Protein AF-A0AA96G4L8-F1 (afdb_monomer_lite)

Foldseek 3Di:
DLVVLVVQCVCCQVVVDDVVSNQVSLLVNQLCPFLNQQQCQLVVLLVVQPDVVLSVVSVVLNVLSNVLSVQSVVQSVPPRFDFDDDDPDTDTDGPHDPVVVSVVSSLCSRLVSLCSSPDPVSNVVSVVVNVVVVVVVVVVVVVVVVVVVVVVVVVVVVVVVVVPDDPPPDDDDDDYDDYYYDDDDYYDDDDDDDDDD

pLDDT: mean 70.57, std 10.6, range [40.19, 91.38]

Sequence (197 aa):
MHQLIEAAVWFGADGDLPAPAAGWARTAWAVIALPLLPVLVPAGVWCAVREPARRRRLLPFVLLGLLVAAPLAVAVATHPVGAAEHGHTLTYAVGLPHPGLLLTGYLLATVGSLLLSGDRRLRHLGLLTGVGAAVCALLWRLAFVSTWCALAALASVLLLRWTATPPDDRPRDDHPSGSRRSHHDPADQGTPSGGTP

Secondary structure (DSSP, 8-state):
-HHHHHHHHHHHHHT-S-HHHHHHHHHHHHHIIIIIHHHHHHHHHHHH---HHHHHHHHHHHHHHHHHHHHHHHHHHHS--EEEE-SSSEEEE---SSHHHHHHHHHHHHHHHHHHS--HHHHHHHHHHHHHHHHHHHHHHHHHHHHHHHHHHHHHHHHHHHHT---------------------------------

Structure (mmCIF, N/CA/C/O backbone):
data_AF-A0AA96G4L8-F1
#
_entry.id   AF-A0AA96G4L8-F1
#
loop_
_atom_site.group_PDB
_atom_site.id
_atom_site.type_symbol
_atom_site.label_atom_id
_atom_site.label_alt_id
_atom_site.label_comp_id
_atom_site.label_asym_id
_atom_site.label_entity_id
_atom_site.label_seq_id
_atom_site.pdbx_PDB_ins_code
_atom_site.Cartn_x
_atom_site.Cartn_y
_atom_site.Cartn_z
_atom_site.occupancy
_atom_site.B_iso_or_equiv
_atom_site.auth_seq_id
_atom_site.auth_comp_id
_atom_site.auth_asym_id
_atom_site.auth_atom_id
_atom_site.pdbx_PDB_model_num
ATOM 1 N N . MET A 1 1 ? -0.936 16.354 -6.083 1.00 60.47 1 MET A N 1
ATOM 2 C CA . MET A 1 1 ? 0.305 15.612 -5.760 1.00 60.47 1 MET A CA 1
ATOM 3 C C . MET A 1 1 ? 0.265 14.199 -6.323 1.00 60.47 1 MET A C 1
ATOM 5 O O . MET A 1 1 ? 0.613 14.096 -7.483 1.00 60.47 1 MET A O 1
ATOM 9 N N . HIS A 1 2 ? -0.195 13.154 -5.618 1.00 67.06 2 HIS A N 1
ATOM 10 C CA . HIS A 1 2 ? -0.042 11.752 -6.075 1.00 67.06 2 HIS A CA 1
ATOM 11 C C . HIS A 1 2 ? -0.524 11.488 -7.520 1.00 67.06 2 HIS A C 1
ATOM 13 O O . HIS A 1 2 ? 0.265 11.039 -8.337 1.00 67.06 2 HIS A O 1
ATOM 19 N N . GLN A 1 3 ? -1.741 11.912 -7.881 1.00 75.00 3 GLN A N 1
ATOM 20 C CA . GLN A 1 3 ? -2.284 11.810 -9.253 1.00 75.00 3 GLN A CA 1
ATOM 21 C C . GLN A 1 3 ? -1.478 12.580 -10.321 1.00 75.00 3 GLN A C 1
ATOM 23 O O . GLN A 1 3 ? -1.478 12.222 -11.490 1.00 75.00 3 GLN A O 1
ATOM 28 N N . LEU A 1 4 ? -0.770 13.641 -9.925 1.00 69.69 4 LEU A N 1
ATOM 29 C CA . LEU A 1 4 ? 0.071 14.448 -10.818 1.00 69.69 4 LEU A CA 1
ATOM 30 C C . LEU A 1 4 ? 1.455 13.800 -11.013 1.00 69.69 4 LEU A C 1
ATOM 32 O O . LEU A 1 4 ? 2.075 13.967 -12.055 1.00 69.69 4 LEU A O 1
ATOM 36 N N . ILE A 1 5 ? 1.904 13.006 -10.033 1.00 65.88 5 ILE A N 1
ATOM 37 C CA . ILE A 1 5 ? 3.066 12.116 -10.162 1.00 65.88 5 ILE A CA 1
ATOM 38 C C . ILE A 1 5 ? 2.695 10.909 -11.033 1.00 65.88 5 ILE A C 1
ATOM 40 O O . ILE A 1 5 ? 3.478 10.519 -11.883 1.00 65.88 5 ILE A O 1
ATOM 44 N N . GLU A 1 6 ? 1.491 10.357 -10.879 1.00 65.06 6 GLU A N 1
ATOM 45 C CA . GLU A 1 6 ? 0.974 9.257 -11.705 1.00 65.06 6 GLU A CA 1
ATOM 46 C C . GLU A 1 6 ? 0.853 9.643 -13.188 1.00 65.06 6 GLU A C 1
ATOM 48 O O . GLU A 1 6 ? 1.326 8.900 -14.044 1.00 65.06 6 GLU A O 1
ATOM 53 N N . ALA A 1 7 ? 0.356 10.847 -13.498 1.00 67.50 7 ALA A N 1
ATOM 54 C CA . ALA A 1 7 ? 0.415 11.400 -14.855 1.00 67.50 7 ALA A CA 1
ATOM 55 C C . ALA A 1 7 ? 1.862 11.504 -15.386 1.00 67.50 7 ALA A C 1
ATOM 57 O O . ALA A 1 7 ? 2.124 11.173 -16.538 1.00 67.50 7 ALA A O 1
ATOM 58 N N . ALA A 1 8 ? 2.826 11.889 -14.541 1.00 62.91 8 ALA A N 1
ATOM 59 C CA . ALA A 1 8 ? 4.246 11.904 -14.905 1.00 62.91 8 ALA A CA 1
ATOM 60 C C . ALA A 1 8 ? 4.881 10.499 -15.023 1.00 62.91 8 ALA A C 1
ATOM 62 O O . ALA A 1 8 ? 5.940 10.370 -15.634 1.00 62.91 8 ALA A O 1
ATOM 63 N N . VAL A 1 9 ? 4.263 9.439 -14.483 1.00 62.34 9 VAL A N 1
ATOM 64 C CA . VAL A 1 9 ? 4.672 8.057 -14.789 1.00 62.34 9 VAL A CA 1
ATOM 65 C C . VAL A 1 9 ? 4.155 7.637 -16.166 1.00 62.34 9 VAL A C 1
ATOM 67 O O . VAL A 1 9 ? 4.926 7.024 -16.899 1.00 62.34 9 VAL A O 1
ATOM 70 N N . TRP A 1 10 ? 2.922 8.011 -16.532 1.00 67.94 10 TRP A N 1
ATOM 71 C CA . TRP A 1 10 ? 2.355 7.774 -17.870 1.00 67.94 10 TRP A CA 1
ATOM 72 C C . TRP A 1 10 ? 3.181 8.445 -18.974 1.00 67.94 10 TRP A C 1
ATOM 74 O O . TRP A 1 10 ? 3.772 7.731 -19.774 1.00 67.94 10 TRP A O 1
ATOM 84 N N . PHE A 1 11 ? 3.412 9.765 -18.917 1.00 66.56 11 PHE A N 1
ATOM 85 C CA . PHE A 1 11 ? 4.319 10.444 -19.867 1.00 66.56 11 PHE A CA 1
ATOM 86 C C . PHE A 1 11 ? 5.744 9.846 -19.885 1.00 66.56 11 PHE A C 1
ATOM 88 O O . PHE A 1 11 ? 6.465 9.929 -20.876 1.00 66.56 11 PHE A O 1
ATOM 95 N N . GLY A 1 12 ? 6.178 9.233 -18.780 1.00 63.00 12 GLY A N 1
ATOM 96 C CA . GLY A 1 12 ? 7.453 8.520 -18.683 1.00 63.00 12 GLY A CA 1
ATOM 97 C C . GLY A 1 12 ? 7.456 7.093 -19.241 1.00 63.00 12 GLY A C 1
ATOM 98 O O . GLY A 1 12 ? 8.523 6.471 -19.271 1.00 63.00 12 GLY A O 1
ATOM 99 N N . ALA A 1 13 ? 6.297 6.566 -19.628 1.00 62.09 13 ALA A N 1
ATOM 100 C CA . ALA A 1 13 ? 6.088 5.267 -20.260 1.00 62.09 13 ALA A CA 1
ATOM 101 C C . ALA A 1 13 ? 5.738 5.427 -21.753 1.00 62.09 13 ALA A C 1
ATOM 103 O O . ALA A 1 13 ? 6.391 4.783 -22.571 1.00 62.09 13 ALA A O 1
ATOM 104 N N . ASP A 1 14 ? 4.874 6.394 -22.099 1.00 71.00 14 ASP A N 1
ATOM 105 C CA . ASP A 1 14 ? 4.609 6.845 -23.480 1.00 71.00 14 ASP A CA 1
ATOM 106 C C . ASP A 1 14 ? 5.888 7.329 -24.207 1.00 71.00 14 ASP A C 1
ATOM 108 O O . ASP A 1 14 ? 5.992 7.258 -25.431 1.00 71.00 14 ASP A O 1
ATOM 112 N N . GLY A 1 15 ? 6.888 7.801 -23.449 1.00 71.19 15 GLY A N 1
ATOM 113 C CA . GLY A 1 15 ? 8.208 8.218 -23.947 1.00 71.19 15 GLY A CA 1
ATOM 114 C C . GLY A 1 15 ? 8.445 9.733 -23.971 1.00 71.19 15 GLY A C 1
ATOM 115 O O . GLY A 1 15 ? 9.571 10.164 -24.221 1.00 71.19 15 GLY A O 1
ATOM 116 N N . ASP A 1 16 ? 7.428 10.533 -23.644 1.00 76.56 16 ASP A N 1
ATOM 117 C CA . ASP A 1 16 ? 7.464 12.004 -23.622 1.00 76.56 16 ASP A CA 1
ATOM 118 C C . ASP A 1 16 ? 8.390 12.608 -22.545 1.00 76.56 16 ASP A C 1
ATOM 120 O O . ASP A 1 16 ? 8.734 13.792 -22.607 1.00 76.56 16 ASP A O 1
ATOM 124 N N . LEU A 1 17 ? 8.820 11.824 -21.546 1.00 73.94 17 LEU A N 1
ATOM 125 C CA . LEU A 1 17 ? 9.788 12.256 -20.531 1.00 73.94 17 LEU A CA 1
ATOM 126 C C . LEU A 1 17 ? 11.148 11.555 -20.664 1.00 73.94 17 LEU A C 1
ATOM 128 O O . LEU A 1 17 ? 11.203 10.332 -20.807 1.00 73.94 17 LEU A O 1
ATOM 132 N N . PRO A 1 18 ? 12.271 12.283 -20.470 1.00 77.50 18 PRO A N 1
ATOM 133 C CA . PRO A 1 18 ? 13.594 11.677 -20.380 1.00 77.50 18 PRO A CA 1
ATOM 134 C C . PRO A 1 18 ? 13.641 10.552 -19.339 1.00 77.50 18 PRO A C 1
ATOM 136 O O . PRO A 1 18 ? 13.199 10.731 -18.201 1.00 77.50 18 PRO A O 1
ATOM 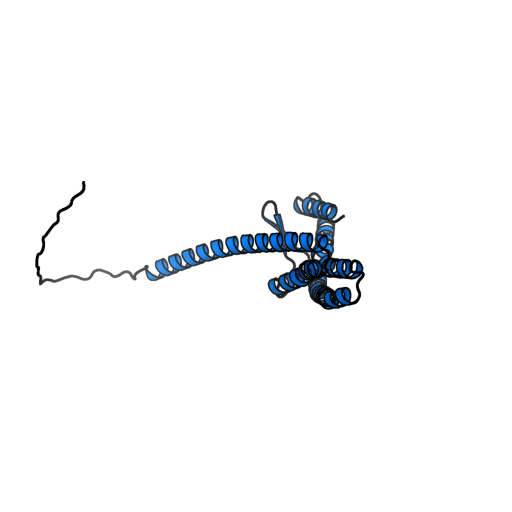139 N N . ALA A 1 19 ? 14.267 9.427 -19.698 1.00 72.44 19 ALA A N 1
ATOM 140 C CA . ALA A 1 19 ? 14.426 8.240 -18.853 1.00 72.44 19 ALA A CA 1
ATOM 141 C C . ALA A 1 19 ? 14.721 8.505 -17.352 1.00 72.44 19 ALA A C 1
ATOM 143 O O . ALA A 1 19 ? 14.044 7.897 -16.517 1.00 72.44 19 ALA A O 1
ATOM 144 N N . PRO A 1 20 ? 15.649 9.409 -16.949 1.00 74.56 20 PRO A N 1
ATOM 145 C CA . PRO A 1 20 ? 15.853 9.710 -15.530 1.00 74.56 20 PRO A CA 1
ATOM 146 C C . PRO A 1 20 ? 14.630 10.359 -14.863 1.00 74.56 20 PRO A C 1
ATOM 148 O O . PRO A 1 20 ? 14.292 9.982 -13.744 1.00 74.56 20 PRO A O 1
ATOM 151 N N . ALA A 1 21 ? 13.934 11.288 -15.526 1.00 71.75 21 ALA A N 1
ATOM 152 C CA . ALA A 1 21 ? 12.738 11.942 -14.984 1.00 71.75 21 ALA A CA 1
ATOM 153 C C . ALA A 1 21 ? 11.584 10.941 -14.798 1.00 71.75 21 ALA A C 1
ATOM 155 O O . ALA A 1 21 ? 10.947 10.918 -13.743 1.00 71.75 21 ALA A O 1
ATOM 156 N N . ALA A 1 22 ? 11.390 10.049 -15.773 1.00 69.62 22 ALA A N 1
ATOM 157 C CA . ALA A 1 22 ? 10.449 8.937 -15.674 1.00 69.62 22 ALA A CA 1
ATOM 158 C C . ALA A 1 22 ? 10.803 7.972 -14.520 1.00 69.62 22 ALA A C 1
ATOM 160 O O . ALA A 1 22 ? 9.922 7.483 -13.811 1.00 69.62 22 ALA A O 1
ATOM 161 N N . GLY A 1 23 ? 12.098 7.725 -14.280 1.00 69.31 23 GLY A N 1
ATOM 162 C CA . GLY A 1 23 ? 12.587 6.985 -13.112 1.00 69.31 23 GLY A CA 1
ATOM 163 C C . GLY A 1 23 ? 12.238 7.665 -11.782 1.00 69.31 23 GLY A C 1
ATOM 164 O O . GLY A 1 23 ? 11.663 7.028 -10.899 1.00 69.31 23 GLY A O 1
ATOM 165 N N . TRP A 1 24 ? 12.509 8.968 -11.651 1.00 73.75 24 TRP A N 1
ATOM 166 C CA . TRP A 1 24 ? 12.156 9.741 -10.452 1.00 73.75 24 TRP A CA 1
ATOM 167 C C . TRP A 1 24 ? 10.645 9.752 -10.179 1.00 73.75 24 TRP A C 1
ATOM 169 O O . TRP A 1 24 ? 10.247 9.598 -9.023 1.00 73.75 24 TRP A O 1
ATOM 179 N N . ALA A 1 25 ? 9.802 9.866 -11.213 1.00 71.25 25 ALA A N 1
ATOM 180 C CA . ALA A 1 25 ? 8.345 9.804 -11.071 1.00 71.25 25 ALA A CA 1
ATOM 181 C C . ALA A 1 25 ? 7.876 8.449 -10.505 1.00 71.25 25 ALA A C 1
ATOM 183 O O . ALA A 1 25 ? 7.114 8.419 -9.535 1.00 71.25 25 ALA A O 1
ATOM 184 N N . ARG A 1 26 ? 8.391 7.330 -11.041 1.00 69.88 26 ARG A N 1
ATOM 185 C CA . ARG A 1 26 ? 8.087 5.965 -10.561 1.00 69.88 26 AR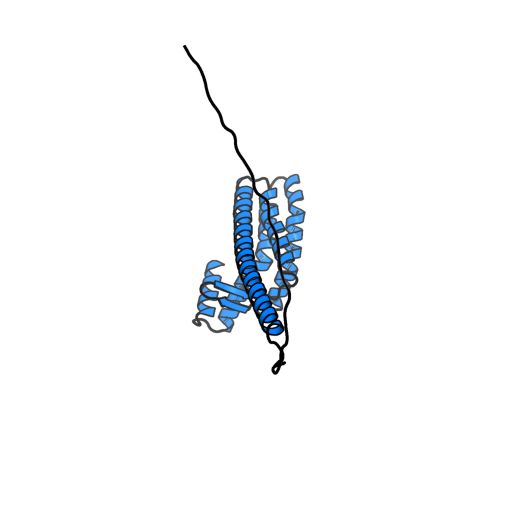G A CA 1
ATOM 186 C C . ARG A 1 26 ? 8.501 5.766 -9.106 1.00 69.88 26 ARG A C 1
ATOM 188 O O . ARG A 1 26 ? 7.707 5.276 -8.305 1.00 69.88 26 ARG A O 1
ATOM 195 N N . THR A 1 27 ? 9.710 6.193 -8.741 1.00 72.62 27 THR A N 1
ATOM 196 C CA . THR A 1 27 ? 10.205 6.100 -7.359 1.00 72.62 27 THR A CA 1
ATOM 197 C C . THR A 1 27 ? 9.386 6.976 -6.408 1.00 72.62 27 THR A C 1
ATOM 199 O O . THR A 1 27 ? 8.998 6.508 -5.339 1.00 72.62 27 THR A O 1
ATOM 202 N N . ALA A 1 28 ? 9.040 8.209 -6.792 1.00 74.56 28 ALA A N 1
ATOM 203 C CA . ALA A 1 28 ? 8.198 9.088 -5.977 1.00 74.56 28 ALA A CA 1
ATOM 204 C C . ALA A 1 28 ? 6.781 8.517 -5.773 1.00 74.56 28 ALA A C 1
ATOM 206 O O . ALA A 1 28 ? 6.255 8.557 -4.658 1.00 74.56 28 ALA A O 1
ATOM 207 N N . TRP A 1 29 ? 6.180 7.935 -6.818 1.00 77.75 29 TRP A N 1
ATOM 208 C CA . TRP A 1 29 ? 4.902 7.226 -6.718 1.00 77.75 29 TRP A CA 1
ATOM 209 C C . TRP A 1 29 ? 5.002 6.033 -5.756 1.00 77.75 29 TRP A C 1
ATOM 211 O O . TRP A 1 29 ? 4.197 5.927 -4.827 1.00 77.75 29 TRP A O 1
ATOM 221 N N . ALA A 1 30 ? 6.032 5.194 -5.912 1.00 74.56 30 ALA A N 1
ATOM 222 C CA . ALA A 1 30 ? 6.243 4.001 -5.095 1.00 74.56 30 ALA A CA 1
ATOM 223 C C . ALA A 1 30 ? 6.519 4.326 -3.618 1.00 74.56 30 ALA A C 1
ATOM 225 O O . ALA A 1 30 ? 5.968 3.656 -2.746 1.00 74.56 30 ALA A O 1
ATOM 226 N N . VAL A 1 31 ? 7.300 5.372 -3.315 1.00 77.25 31 VAL A N 1
ATOM 227 C CA . VAL A 1 31 ? 7.520 5.841 -1.933 1.00 77.25 31 VAL A CA 1
ATOM 228 C C . VAL A 1 31 ? 6.202 6.262 -1.278 1.00 77.25 31 VAL A C 1
ATOM 230 O O . VAL A 1 31 ? 5.960 5.903 -0.128 1.00 77.25 31 VAL A O 1
ATOM 233 N N . ILE A 1 32 ? 5.326 6.977 -1.992 1.00 73.44 32 ILE A N 1
ATOM 234 C CA . ILE A 1 32 ? 4.020 7.393 -1.456 1.00 73.44 32 ILE A CA 1
ATOM 235 C C . ILE A 1 32 ? 3.101 6.178 -1.249 1.00 73.44 32 ILE A C 1
ATOM 237 O O . ILE A 1 32 ? 2.502 6.038 -0.181 1.00 73.44 32 ILE A O 1
ATOM 241 N N . ALA A 1 33 ? 2.999 5.299 -2.249 1.00 72.31 33 ALA A N 1
ATOM 242 C CA . ALA A 1 33 ? 2.057 4.182 -2.250 1.00 72.31 33 ALA A CA 1
ATOM 243 C C . ALA A 1 33 ? 2.439 3.049 -1.276 1.00 72.31 33 ALA A C 1
ATOM 245 O O . ALA A 1 33 ? 1.561 2.495 -0.606 1.00 72.31 33 ALA A O 1
ATOM 246 N N . LEU A 1 34 ? 3.732 2.706 -1.194 1.00 72.94 34 LEU A N 1
ATOM 247 C CA . LEU A 1 34 ? 4.214 1.518 -0.485 1.00 72.94 34 LEU A CA 1
ATOM 248 C C . LEU A 1 34 ? 4.568 1.807 0.991 1.00 72.94 34 LEU A C 1
ATOM 250 O O . LEU A 1 34 ? 3.780 1.397 1.839 1.00 72.94 34 LEU A O 1
ATOM 254 N N . PRO A 1 35 ? 5.673 2.488 1.367 1.00 77.62 35 PRO A N 1
ATOM 255 C CA . PRO A 1 35 ? 5.998 2.710 2.780 1.00 77.62 35 PRO A CA 1
ATOM 256 C C . PRO A 1 35 ? 5.221 3.852 3.459 1.00 77.62 35 PRO A C 1
ATOM 258 O O . PRO A 1 35 ? 5.044 3.796 4.675 1.00 77.62 35 PRO A O 1
ATOM 261 N N . LEU A 1 36 ? 4.745 4.881 2.741 1.00 78.00 36 LEU A N 1
ATOM 262 C CA . LEU A 1 36 ? 4.137 6.055 3.395 1.00 78.00 36 LEU A CA 1
ATOM 263 C C . LEU A 1 36 ? 2.718 5.788 3.924 1.00 78.00 36 LEU A C 1
ATOM 265 O O . LEU A 1 36 ? 2.431 6.051 5.093 1.00 78.00 36 LEU A O 1
ATOM 269 N N . LEU A 1 37 ? 1.827 5.241 3.090 1.00 77.69 37 LEU A N 1
ATOM 270 C CA . LEU A 1 37 ? 0.436 4.940 3.461 1.00 77.69 37 LEU A CA 1
ATOM 271 C C . LEU A 1 37 ? 0.258 4.034 4.704 1.00 77.69 37 LEU A C 1
ATOM 273 O O . LEU A 1 37 ? -0.558 4.399 5.557 1.00 77.69 37 LEU A O 1
ATOM 277 N N . PRO A 1 38 ? 0.987 2.911 4.891 1.00 77.19 38 PRO A N 1
ATOM 278 C CA . PRO A 1 38 ? 0.802 2.042 6.052 1.00 77.19 38 PRO A CA 1
ATOM 279 C C . PRO A 1 38 ? 1.307 2.670 7.355 1.00 77.19 38 PRO A C 1
ATOM 281 O O . PRO A 1 38 ? 0.917 2.200 8.417 1.00 77.19 38 PRO A O 1
ATOM 284 N N . VAL A 1 39 ? 2.099 3.748 7.308 1.00 82.12 39 VAL A N 1
ATOM 285 C CA . VAL A 1 39 ? 2.414 4.569 8.490 1.00 82.12 39 VAL A CA 1
ATOM 286 C C . VAL A 1 39 ? 1.361 5.662 8.680 1.00 82.12 39 VAL A C 1
ATOM 288 O O . VAL A 1 39 ? 0.775 5.779 9.758 1.00 82.12 39 VAL A O 1
ATOM 291 N N . LEU A 1 40 ? 1.089 6.449 7.634 1.00 81.81 40 LEU A N 1
ATOM 292 C CA . LEU A 1 40 ? 0.238 7.640 7.712 1.00 81.81 40 LEU A CA 1
ATOM 293 C C . LEU A 1 40 ? -1.223 7.325 8.055 1.00 81.81 40 LEU A C 1
ATOM 295 O O . LEU A 1 40 ? -1.826 8.071 8.826 1.00 81.81 40 LEU A O 1
ATOM 299 N N . VAL A 1 41 ? -1.797 6.235 7.534 1.00 79.25 41 VAL A N 1
ATOM 300 C CA . VAL A 1 41 ? -3.198 5.867 7.808 1.00 79.25 41 VAL A CA 1
ATOM 301 C C . VAL A 1 41 ? -3.417 5.517 9.290 1.00 79.25 41 VAL A C 1
ATOM 303 O O . VAL A 1 41 ? -4.193 6.226 9.937 1.00 79.25 41 VAL A O 1
ATOM 306 N N . PRO A 1 42 ? -2.747 4.508 9.891 1.00 78.00 42 PRO A N 1
ATOM 307 C CA . PRO A 1 42 ? -2.960 4.197 11.304 1.00 78.00 42 PRO A CA 1
ATOM 308 C C . PRO A 1 42 ? -2.497 5.326 12.235 1.00 78.00 42 PRO A C 1
ATOM 310 O O . PRO A 1 42 ? -3.141 5.540 13.262 1.00 78.00 42 PRO A O 1
ATOM 313 N N . ALA A 1 43 ? -1.453 6.091 11.886 1.00 79.31 43 ALA A N 1
ATOM 314 C CA . ALA A 1 43 ? -1.044 7.263 12.666 1.00 79.31 43 ALA A CA 1
ATOM 315 C C . ALA A 1 43 ? -2.112 8.374 12.644 1.00 79.31 43 ALA A C 1
ATOM 317 O O . ALA A 1 43 ? -2.472 8.902 13.697 1.00 79.31 43 ALA A O 1
ATOM 318 N N . GLY A 1 44 ? -2.684 8.687 11.477 1.00 80.44 44 GLY A N 1
ATOM 319 C CA . GLY A 1 44 ? -3.774 9.657 11.341 1.00 80.44 44 GLY A CA 1
ATOM 320 C C . GLY A 1 44 ? -5.026 9.244 12.118 1.00 80.44 44 GLY A C 1
ATOM 321 O O . GLY A 1 44 ? -5.606 10.058 12.839 1.00 80.44 44 GLY A O 1
ATOM 322 N N . VAL A 1 45 ? -5.397 7.961 12.061 1.00 78.62 45 VAL A N 1
ATOM 323 C CA . VAL A 1 45 ? -6.511 7.407 12.850 1.00 78.62 45 VAL A CA 1
ATOM 324 C C . VAL A 1 45 ? -6.215 7.460 14.358 1.00 78.62 45 VAL A C 1
ATOM 326 O O . VAL A 1 45 ? -7.091 7.828 15.141 1.00 78.62 45 VAL A O 1
ATOM 329 N N . TRP A 1 46 ? -4.983 7.166 14.784 1.00 84.31 46 TRP A N 1
ATOM 330 C CA . TRP A 1 46 ? -4.551 7.283 16.184 1.00 84.31 46 TRP A CA 1
ATOM 331 C C . TRP A 1 46 ? -4.599 8.731 16.695 1.00 84.31 46 TRP A C 1
ATOM 333 O O . TRP A 1 46 ? -5.012 8.954 17.832 1.00 84.31 46 TRP A O 1
ATOM 343 N N . CYS A 1 47 ? -4.245 9.713 15.862 1.00 84.81 47 CYS A N 1
ATOM 344 C CA . CYS A 1 47 ? -4.363 11.139 16.181 1.00 84.81 47 CYS A CA 1
ATOM 345 C C . CYS A 1 47 ? -5.823 11.626 16.230 1.00 84.81 47 CYS A C 1
ATOM 347 O O . CYS A 1 47 ? -6.153 12.468 17.064 1.00 84.81 47 CYS A O 1
ATOM 349 N N . ALA A 1 48 ? -6.708 11.089 15.384 1.00 80.56 48 ALA A N 1
ATOM 350 C CA . ALA A 1 48 ? -8.129 11.446 15.374 1.00 80.56 48 ALA A CA 1
ATOM 351 C C . ALA A 1 48 ? -8.893 10.935 16.615 1.00 80.56 48 ALA A C 1
ATOM 353 O O . ALA A 1 48 ? -9.854 11.565 17.068 1.00 80.56 48 ALA A O 1
ATOM 354 N N . VAL A 1 49 ? -8.480 9.802 17.195 1.00 83.81 49 VAL A N 1
ATOM 355 C CA . VAL A 1 49 ? -9.162 9.195 18.349 1.00 83.81 49 VAL A CA 1
ATOM 356 C C . VAL A 1 49 ? -8.757 9.873 19.663 1.00 83.81 49 VAL A C 1
ATOM 358 O O . VAL A 1 49 ? -7.729 9.577 20.272 1.00 83.81 49 VAL A O 1
ATOM 361 N N . ARG A 1 50 ? -9.637 10.761 20.144 1.00 83.56 50 ARG A N 1
ATOM 362 C CA . ARG A 1 50 ? -9.453 11.530 21.390 1.00 83.56 50 ARG A CA 1
ATOM 363 C C . ARG A 1 50 ? -9.496 10.683 22.672 1.00 83.56 50 ARG A C 1
ATOM 365 O O . ARG A 1 50 ? -8.910 11.083 23.670 1.00 83.56 50 ARG A O 1
ATOM 372 N N . GLU A 1 51 ? -10.180 9.535 22.671 1.00 88.69 51 GLU A N 1
ATOM 373 C CA . GLU A 1 51 ? -10.358 8.696 23.868 1.00 88.69 51 GLU A CA 1
ATOM 374 C C . GLU A 1 51 ? -9.108 7.824 24.144 1.00 88.69 51 GLU A C 1
ATOM 376 O O . GLU A 1 51 ? -8.802 6.939 23.334 1.00 88.69 51 GLU A O 1
ATOM 381 N N . PRO A 1 52 ? -8.391 7.991 25.279 1.00 86.19 52 PRO A N 1
ATOM 382 C CA . PRO A 1 52 ? -7.106 7.318 25.511 1.00 86.19 52 PRO A CA 1
ATOM 383 C C . PRO A 1 52 ? -7.174 5.785 25.480 1.00 86.19 52 PRO A C 1
ATOM 385 O O . PRO A 1 52 ? -6.259 5.134 24.971 1.00 86.19 52 PRO A O 1
ATOM 388 N N . ALA A 1 53 ? -8.268 5.199 25.978 1.00 87.50 53 ALA A N 1
ATOM 389 C CA . ALA A 1 53 ? -8.471 3.752 26.000 1.00 87.50 53 ALA A CA 1
ATOM 390 C C . ALA A 1 53 ? -8.617 3.156 24.587 1.00 87.50 53 ALA A C 1
ATOM 392 O O . ALA A 1 53 ? -8.078 2.082 24.316 1.00 87.50 53 ALA A O 1
ATOM 393 N N . ARG A 1 54 ? -9.283 3.865 23.662 1.00 84.25 54 ARG A N 1
ATOM 394 C CA . ARG A 1 54 ? -9.378 3.469 22.245 1.00 84.25 54 ARG A CA 1
ATOM 395 C C . ARG A 1 54 ? -8.071 3.720 21.505 1.00 84.25 54 ARG A C 1
ATOM 397 O O . ARG A 1 54 ? -7.590 2.836 20.804 1.00 84.25 54 ARG A O 1
ATOM 404 N N . ARG A 1 55 ? -7.447 4.880 21.723 1.00 85.44 55 ARG A N 1
ATOM 405 C CA . ARG A 1 55 ? -6.156 5.250 21.123 1.00 85.44 55 ARG A CA 1
ATOM 406 C C . ARG A 1 55 ? -5.040 4.257 21.482 1.00 85.44 55 ARG A C 1
ATOM 408 O O . ARG A 1 55 ? -4.245 3.895 20.619 1.00 85.44 55 ARG A O 1
ATOM 415 N N . ARG A 1 56 ? -5.040 3.697 22.701 1.00 87.75 56 ARG A N 1
ATOM 416 C CA . ARG A 1 56 ? -4.170 2.560 23.073 1.00 87.75 56 ARG A CA 1
ATOM 417 C C . ARG A 1 56 ? -4.408 1.297 22.229 1.00 87.75 56 ARG A C 1
ATOM 419 O O . ARG A 1 56 ? -3.435 0.657 21.847 1.00 87.75 56 ARG A O 1
ATOM 426 N N . ARG A 1 57 ? -5.658 0.956 21.889 1.00 88.31 57 ARG A N 1
ATOM 427 C CA . ARG A 1 57 ? -5.995 -0.214 21.041 1.00 88.31 57 ARG A CA 1
ATOM 428 C C . ARG A 1 57 ? -5.549 -0.055 19.583 1.00 88.31 57 ARG A C 1
ATOM 430 O O . ARG A 1 57 ? -5.438 -1.051 18.880 1.00 88.31 57 ARG A O 1
ATOM 437 N N . LEU A 1 58 ? -5.278 1.173 19.139 1.00 87.69 58 LEU A N 1
ATOM 438 C CA . LEU A 1 58 ? -4.753 1.465 17.802 1.00 87.69 58 LEU A CA 1
ATOM 439 C C . LEU A 1 58 ? -3.222 1.355 17.710 1.00 87.69 58 LEU A C 1
ATOM 441 O O . LEU A 1 58 ? -2.692 1.216 16.610 1.00 87.69 58 LEU A O 1
ATOM 445 N N . LEU A 1 59 ? -2.505 1.377 18.840 1.00 89.06 59 LEU A N 1
ATOM 446 C CA . LEU A 1 59 ? -1.038 1.340 18.867 1.00 89.06 59 LEU A CA 1
ATOM 447 C C . LEU A 1 59 ? -0.428 0.120 18.131 1.00 89.06 59 LEU A C 1
ATOM 449 O O . LEU A 1 59 ? 0.524 0.328 17.381 1.00 89.06 59 LEU A O 1
ATOM 453 N N . PRO A 1 60 ? -0.973 -1.114 18.236 1.00 91.00 60 PRO A N 1
ATOM 454 C CA . PRO A 1 60 ? -0.461 -2.262 17.481 1.00 91.00 60 PRO A CA 1
ATOM 455 C C . PRO A 1 60 ? -0.536 -2.083 15.959 1.00 91.00 60 PRO A C 1
ATOM 457 O O . PRO A 1 60 ? 0.339 -2.568 15.252 1.00 91.00 60 PRO A O 1
ATOM 460 N N . PHE A 1 61 ? -1.532 -1.352 15.446 1.00 86.62 61 PHE A N 1
ATOM 461 C CA . PHE A 1 61 ? -1.675 -1.088 14.010 1.00 86.62 61 PHE A CA 1
ATOM 462 C C . PHE A 1 61 ? -0.671 -0.043 13.511 1.00 86.62 61 PHE A C 1
ATOM 464 O O . PHE A 1 61 ? -0.186 -0.162 12.392 1.00 86.62 61 PHE A O 1
ATOM 471 N N . VAL A 1 62 ? -0.309 0.938 14.347 1.00 86.00 62 VAL A N 1
ATOM 472 C CA . VAL A 1 62 ? 0.781 1.888 14.053 1.00 86.00 62 VAL A CA 1
ATOM 473 C C . VAL A 1 62 ? 2.128 1.157 14.014 1.00 86.00 62 VAL A C 1
ATOM 475 O O . VAL A 1 62 ? 2.911 1.356 13.089 1.00 86.00 62 VAL A O 1
ATOM 478 N N . LEU A 1 63 ? 2.380 0.267 14.981 1.00 91.38 63 LEU A N 1
ATOM 479 C CA . LEU A 1 63 ? 3.604 -0.540 15.037 1.00 91.38 63 LEU A CA 1
ATOM 480 C C . LEU A 1 63 ? 3.695 -1.542 13.874 1.00 91.38 63 LEU A C 1
ATOM 482 O O . LEU A 1 63 ? 4.749 -1.649 13.254 1.00 91.38 63 LEU A O 1
ATOM 486 N N . LEU A 1 64 ? 2.595 -2.219 13.526 1.00 87.56 64 LEU A N 1
ATOM 487 C CA . LEU A 1 64 ? 2.517 -3.082 12.341 1.00 87.56 64 LEU A CA 1
ATOM 488 C C . LEU A 1 64 ? 2.733 -2.281 11.048 1.00 87.56 64 LEU A C 1
ATOM 490 O O . LEU A 1 64 ? 3.452 -2.733 10.163 1.00 87.56 64 LEU A O 1
ATOM 494 N N . GLY A 1 65 ? 2.159 -1.079 10.963 1.00 83.25 65 GLY A N 1
ATOM 495 C CA . GLY A 1 65 ? 2.354 -0.153 9.851 1.00 83.25 65 GLY A CA 1
ATOM 496 C C . GLY A 1 65 ? 3.822 0.207 9.627 1.00 83.25 65 GLY A C 1
ATOM 497 O O . GLY A 1 65 ? 4.319 0.088 8.510 1.00 83.25 65 GLY A O 1
ATOM 498 N N . LEU A 1 66 ? 4.542 0.554 10.699 1.00 88.25 66 LEU A N 1
ATOM 499 C CA . LEU A 1 66 ? 5.991 0.800 10.675 1.00 88.25 66 LEU A CA 1
ATOM 500 C C . LEU A 1 66 ? 6.796 -0.459 10.305 1.00 88.25 66 LEU A C 1
ATOM 502 O O . LEU A 1 66 ? 7.710 -0.383 9.484 1.00 88.25 66 LEU A O 1
ATOM 506 N N . LEU A 1 67 ? 6.437 -1.618 10.868 1.00 89.00 67 LEU A N 1
ATOM 507 C CA . LEU A 1 67 ? 7.101 -2.900 10.600 1.00 89.00 67 LEU A CA 1
ATOM 508 C C . LEU A 1 67 ? 6.950 -3.348 9.137 1.00 89.00 67 LEU A C 1
ATOM 510 O O . LEU A 1 67 ? 7.865 -3.955 8.590 1.00 89.00 67 LEU A O 1
ATOM 514 N N . VAL A 1 68 ? 5.820 -3.031 8.498 1.00 84.56 68 VAL A N 1
ATOM 515 C CA . VAL A 1 68 ? 5.573 -3.275 7.067 1.00 84.56 68 VAL A CA 1
ATOM 516 C C . VAL A 1 68 ? 6.222 -2.196 6.194 1.00 84.56 68 VAL A C 1
ATOM 518 O O . VAL A 1 68 ? 6.754 -2.507 5.130 1.00 84.56 68 VAL A O 1
ATOM 521 N N . ALA A 1 69 ? 6.244 -0.938 6.639 1.00 83.19 69 ALA A N 1
ATOM 522 C CA . ALA A 1 69 ? 6.871 0.156 5.903 1.00 83.19 69 ALA A CA 1
ATOM 523 C C . ALA A 1 69 ? 8.393 -0.000 5.768 1.00 83.19 69 ALA A C 1
ATOM 525 O O . ALA A 1 69 ? 8.936 0.351 4.725 1.00 83.19 69 ALA A O 1
ATOM 526 N N . ALA A 1 70 ? 9.082 -0.552 6.773 1.00 84.88 70 ALA A N 1
ATOM 527 C CA . ALA A 1 70 ? 10.533 -0.750 6.735 1.00 84.88 70 ALA A CA 1
ATOM 528 C C . ALA A 1 70 ? 11.021 -1.607 5.536 1.00 84.88 70 ALA A C 1
ATOM 530 O O . ALA A 1 70 ? 11.807 -1.089 4.740 1.00 84.88 70 ALA A O 1
ATOM 531 N N . PRO A 1 71 ? 10.560 -2.858 5.317 1.00 78.88 71 PRO A N 1
ATOM 532 C CA . PRO A 1 71 ? 10.959 -3.650 4.151 1.00 78.88 71 PRO A CA 1
ATOM 533 C C . PRO A 1 71 ? 10.453 -3.064 2.824 1.00 78.88 71 PRO A C 1
ATOM 535 O O . PRO A 1 71 ? 11.144 -3.191 1.817 1.00 78.88 71 PRO A O 1
ATOM 538 N N . LEU A 1 72 ? 9.300 -2.379 2.806 1.00 77.19 72 LEU A N 1
ATOM 539 C CA . LEU A 1 72 ? 8.821 -1.671 1.610 1.00 77.19 72 LEU A CA 1
ATOM 540 C C . LEU A 1 72 ? 9.749 -0.502 1.229 1.00 77.19 72 LEU A C 1
ATOM 542 O O . LEU A 1 72 ? 10.096 -0.352 0.060 1.00 77.19 72 LEU A O 1
ATOM 546 N N . ALA A 1 73 ? 10.197 0.292 2.206 1.00 79.62 73 ALA A N 1
ATOM 547 C CA . ALA A 1 73 ? 11.145 1.384 1.998 1.00 79.62 73 ALA A CA 1
ATOM 548 C C . ALA A 1 73 ? 12.522 0.864 1.564 1.00 79.62 73 ALA A C 1
ATOM 550 O O . ALA A 1 73 ? 13.096 1.392 0.615 1.00 79.62 73 ALA A O 1
ATOM 551 N N . VAL A 1 74 ? 13.022 -0.205 2.199 1.00 80.44 74 VAL A N 1
ATOM 552 C CA . VAL A 1 74 ? 14.269 -0.871 1.787 1.00 80.44 74 VAL A CA 1
ATOM 553 C C . VAL A 1 74 ? 14.162 -1.372 0.349 1.00 80.44 74 VAL A C 1
ATOM 555 O O . VAL A 1 74 ? 15.065 -1.105 -0.437 1.00 80.44 74 VAL A O 1
ATOM 558 N N . ALA A 1 75 ? 13.067 -2.033 -0.037 1.00 75.31 75 ALA A N 1
ATOM 559 C CA . ALA A 1 75 ? 12.899 -2.532 -1.401 1.00 75.31 75 ALA A CA 1
ATOM 560 C C . ALA A 1 75 ? 12.881 -1.397 -2.440 1.00 75.31 75 ALA A C 1
ATOM 562 O O . ALA A 1 75 ? 13.609 -1.479 -3.425 1.00 75.31 75 ALA A O 1
ATOM 563 N N . VAL A 1 76 ? 12.140 -0.309 -2.192 1.00 76.12 76 VAL A N 1
ATOM 564 C CA . VAL A 1 76 ? 12.099 0.875 -3.080 1.00 76.12 76 VAL A CA 1
ATOM 565 C C . VAL A 1 76 ? 13.439 1.632 -3.125 1.00 76.12 76 VAL A C 1
ATOM 567 O O . VAL A 1 76 ? 13.747 2.259 -4.134 1.00 76.12 76 VAL A O 1
ATOM 570 N N . ALA A 1 77 ? 14.258 1.562 -2.070 1.00 76.94 77 ALA A N 1
ATOM 571 C CA . ALA A 1 77 ? 15.591 2.174 -2.033 1.00 76.94 77 ALA A CA 1
ATOM 572 C C . ALA A 1 77 ? 16.706 1.303 -2.649 1.00 76.94 77 ALA A C 1
ATOM 574 O O . ALA A 1 77 ? 17.764 1.826 -2.990 1.00 76.94 77 ALA A O 1
ATOM 575 N N . THR A 1 78 ? 16.500 -0.014 -2.767 1.00 73.19 78 THR A N 1
ATOM 576 C CA . THR A 1 78 ? 17.525 -0.979 -3.226 1.00 73.19 78 THR A CA 1
ATOM 577 C C . THR A 1 78 ? 17.261 -1.556 -4.611 1.00 73.19 78 THR A C 1
ATOM 579 O O . THR A 1 78 ? 18.204 -1.973 -5.279 1.00 73.19 78 THR A O 1
ATOM 582 N N . HIS A 1 79 ? 16.004 -1.577 -5.057 1.00 65.38 79 HIS A 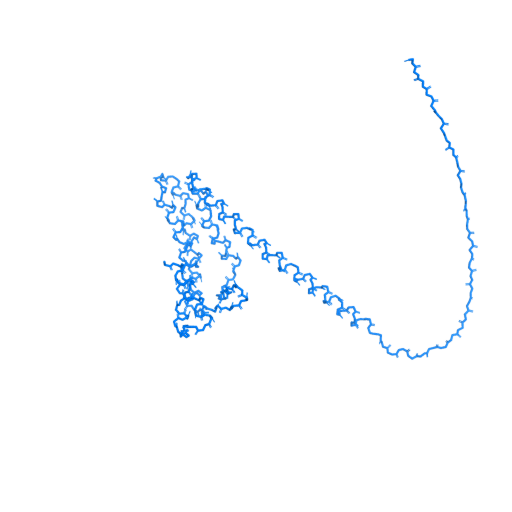N 1
ATOM 583 C CA . HIS A 1 79 ? 15.609 -2.097 -6.361 1.00 65.38 79 HIS A CA 1
ATOM 584 C C . HIS A 1 79 ? 15.078 -0.947 -7.225 1.00 65.38 79 HIS A C 1
ATOM 586 O O . HIS A 1 79 ? 14.198 -0.213 -6.766 1.00 65.38 79 HIS A O 1
ATOM 592 N N . PRO A 1 80 ? 15.551 -0.780 -8.475 1.00 59.62 80 PRO A N 1
ATOM 593 C CA . PRO A 1 80 ? 14.965 0.200 -9.380 1.00 59.62 80 PRO A CA 1
ATOM 594 C C . PRO A 1 80 ? 13.491 -0.146 -9.618 1.00 59.62 80 PRO A C 1
ATOM 596 O O . PRO A 1 80 ? 13.160 -1.285 -9.947 1.00 59.62 80 PRO A O 1
ATOM 599 N N . VAL A 1 81 ? 12.600 0.836 -9.447 1.00 58.31 81 VAL A N 1
ATOM 600 C CA . VAL A 1 81 ? 11.151 0.649 -9.612 1.00 58.31 81 VAL A CA 1
ATOM 601 C C . VAL A 1 81 ? 10.824 0.485 -11.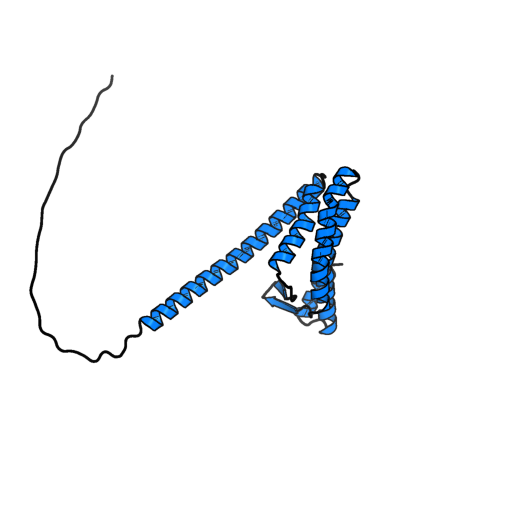097 1.00 58.31 81 VAL A C 1
ATOM 603 O O . VAL A 1 81 ? 10.558 1.456 -11.810 1.00 58.31 81 VAL A O 1
ATOM 606 N N . GLY A 1 82 ? 10.853 -0.760 -11.569 1.00 54.34 82 GLY A N 1
ATOM 607 C CA . GLY A 1 82 ? 10.404 -1.113 -12.907 1.00 54.34 82 GLY A CA 1
ATOM 608 C C . GLY A 1 82 ? 8.896 -0.920 -13.017 1.00 54.34 82 GLY A C 1
ATOM 609 O O . GLY A 1 82 ? 8.138 -1.606 -12.337 1.00 54.34 82 GLY A O 1
ATOM 610 N N . ALA A 1 83 ? 8.455 -0.006 -13.878 1.00 48.28 83 ALA A N 1
ATOM 611 C CA . ALA A 1 83 ? 7.084 -0.002 -14.370 1.00 48.28 83 ALA A CA 1
ATOM 612 C C . ALA A 1 83 ? 7.103 -0.601 -15.777 1.00 48.28 83 ALA A C 1
ATOM 614 O O . ALA A 1 83 ? 7.686 -0.009 -16.684 1.00 48.28 83 ALA A O 1
ATOM 615 N N . ALA A 1 84 ? 6.504 -1.779 -15.935 1.00 48.16 84 ALA A N 1
ATOM 616 C CA . ALA A 1 84 ? 6.271 -2.396 -17.233 1.00 48.16 84 ALA A CA 1
ATOM 617 C C . ALA A 1 84 ? 4.803 -2.189 -17.610 1.00 48.16 84 ALA A C 1
ATOM 619 O O . ALA A 1 84 ? 3.907 -2.577 -16.857 1.00 48.16 84 ALA A O 1
ATOM 620 N N . GLU A 1 85 ? 4.538 -1.581 -18.759 1.00 45.94 85 GLU A N 1
ATOM 621 C CA . GLU A 1 85 ? 3.173 -1.476 -19.271 1.00 45.94 85 GLU A CA 1
ATOM 622 C C . GLU A 1 85 ? 2.636 -2.853 -19.661 1.00 45.94 85 GLU A C 1
ATOM 624 O O . GLU A 1 85 ? 3.350 -3.663 -20.257 1.00 45.94 85 GLU A O 1
ATOM 629 N N . HIS A 1 86 ? 1.372 -3.118 -19.339 1.00 45.59 86 HIS A N 1
ATOM 630 C CA . HIS A 1 86 ? 0.593 -4.231 -19.881 1.00 45.59 86 HIS A CA 1
ATOM 631 C C . HIS A 1 86 ? -0.769 -3.684 -20.325 1.00 45.59 86 HIS A C 1
ATOM 633 O O . HIS A 1 86 ? -1.746 -3.690 -19.575 1.00 45.59 86 HIS A O 1
ATOM 639 N N . GLY A 1 87 ? -0.816 -3.154 -21.551 1.00 59.25 87 GLY A N 1
ATOM 640 C CA . GLY A 1 87 ? -1.974 -2.414 -22.056 1.00 59.25 87 GLY A CA 1
ATOM 641 C C . GLY A 1 87 ? -2.231 -1.156 -21.222 1.00 59.25 87 GLY A C 1
ATOM 642 O O . GLY A 1 87 ? -1.299 -0.465 -20.828 1.00 59.25 87 GLY A O 1
ATOM 643 N N . HIS A 1 88 ? -3.493 -0.878 -20.894 1.00 47.00 88 HIS A N 1
ATOM 644 C CA . HIS A 1 88 ? -3.902 0.300 -20.115 1.00 47.00 88 HIS A CA 1
ATOM 645 C C . HIS A 1 88 ? -3.578 0.205 -18.606 1.00 47.00 88 HIS A C 1
ATOM 647 O O . HIS A 1 88 ? -4.361 0.657 -17.768 1.00 47.00 88 HIS A O 1
ATOM 653 N N . THR A 1 89 ? -2.478 -0.438 -18.206 1.00 40.19 89 THR A N 1
ATOM 654 C CA . THR A 1 89 ? -2.101 -0.582 -16.790 1.00 40.19 89 THR A CA 1
ATOM 655 C C . THR A 1 89 ? -0.585 -0.645 -16.605 1.00 40.19 89 THR A C 1
ATOM 657 O O . THR A 1 89 ? 0.110 -1.448 -17.228 1.00 40.19 89 THR A O 1
ATOM 660 N N . LEU A 1 90 ? -0.081 0.191 -15.693 1.00 51.44 90 LEU A N 1
ATOM 661 C CA . LEU A 1 90 ? 1.316 0.224 -15.265 1.00 51.44 90 LEU A CA 1
ATOM 662 C C . LEU A 1 90 ? 1.578 -0.869 -14.219 1.00 51.44 90 LEU A C 1
ATOM 664 O O . LEU A 1 90 ? 1.084 -0.807 -13.091 1.00 51.44 90 LEU A O 1
ATOM 668 N N . THR A 1 91 ? 2.381 -1.867 -14.582 1.00 52.19 91 THR A N 1
ATOM 669 C CA . THR A 1 91 ? 2.749 -2.984 -13.701 1.00 52.19 91 THR A CA 1
ATOM 670 C C . THR A 1 91 ? 4.024 -2.633 -12.938 1.00 52.19 91 THR A C 1
ATOM 672 O O . THR A 1 91 ? 5.127 -2.707 -13.481 1.00 52.19 91 THR A O 1
ATOM 675 N N . TYR A 1 92 ? 3.886 -2.229 -11.673 1.00 55.44 92 TYR A N 1
ATOM 676 C CA . TYR A 1 92 ? 5.013 -1.838 -10.820 1.00 55.44 92 TYR A CA 1
ATOM 677 C C . TYR A 1 92 ? 5.696 -3.060 -10.184 1.00 55.44 92 TYR A C 1
ATOM 679 O O . TYR A 1 92 ? 5.268 -3.573 -9.147 1.00 55.44 92 TYR A O 1
ATOM 687 N N . ALA A 1 93 ? 6.788 -3.513 -10.794 1.00 56.44 93 ALA A N 1
ATOM 688 C CA . ALA A 1 93 ? 7.634 -4.593 -10.304 1.00 56.44 93 ALA A CA 1
ATOM 689 C C . ALA A 1 93 ? 8.676 -4.062 -9.300 1.00 56.44 93 ALA A C 1
ATOM 691 O O . ALA A 1 93 ? 9.815 -3.758 -9.652 1.00 56.44 93 ALA A O 1
ATOM 692 N N . VAL A 1 94 ? 8.288 -3.969 -8.025 1.00 59.19 94 VAL A N 1
ATOM 693 C CA . VAL A 1 94 ? 9.233 -3.793 -6.908 1.00 59.19 94 VAL A CA 1
ATOM 694 C C . VAL A 1 94 ? 9.643 -5.175 -6.388 1.00 59.19 94 VAL A C 1
ATOM 696 O O . VAL A 1 94 ? 8.785 -6.033 -6.179 1.00 59.19 94 VAL A O 1
ATOM 699 N N . GLY A 1 95 ? 10.945 -5.393 -6.168 1.00 56.62 95 GLY A N 1
ATOM 700 C CA . GLY A 1 95 ? 11.527 -6.662 -5.700 1.00 56.62 95 GLY A CA 1
ATOM 701 C C . GLY A 1 95 ? 11.192 -6.993 -4.242 1.00 56.62 95 GLY A C 1
ATOM 702 O O . GLY A 1 95 ? 12.059 -6.961 -3.373 1.00 56.62 95 GLY A O 1
ATOM 703 N N . LEU A 1 96 ? 9.918 -7.261 -3.951 1.00 60.84 96 LEU A N 1
ATOM 704 C CA . LEU A 1 96 ? 9.420 -7.452 -2.591 1.00 60.84 96 LEU A CA 1
ATOM 705 C C . LEU A 1 96 ? 9.661 -8.882 -2.072 1.00 60.84 96 LEU A C 1
ATOM 707 O O . LEU A 1 96 ? 9.126 -9.829 -2.654 1.00 60.84 96 LEU A O 1
ATOM 711 N N . PRO A 1 97 ? 10.361 -9.072 -0.936 1.00 60.38 97 PRO A N 1
ATOM 712 C CA . PRO A 1 97 ? 10.383 -10.360 -0.255 1.00 60.38 97 PRO A CA 1
ATOM 713 C C . PRO A 1 97 ? 8.995 -10.665 0.331 1.00 60.38 97 PRO A C 1
ATOM 715 O O . PRO A 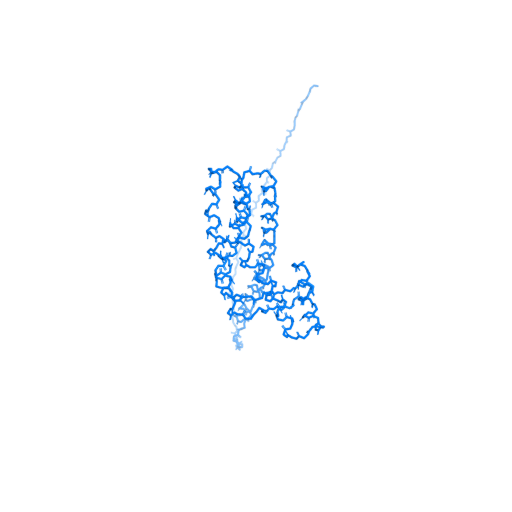1 97 ? 8.409 -9.847 1.037 1.00 60.38 97 PRO A O 1
ATOM 718 N N . HIS A 1 98 ? 8.468 -11.858 0.044 1.00 70.50 98 HIS A N 1
ATOM 719 C CA . HIS A 1 98 ? 7.170 -12.353 0.533 1.00 70.50 98 HIS A CA 1
ATOM 720 C C . HIS A 1 98 ? 5.992 -11.364 0.321 1.00 70.50 98 HIS A C 1
ATOM 722 O O . HIS A 1 98 ? 5.325 -10.975 1.286 1.00 70.50 98 HIS A O 1
ATOM 728 N N . PRO A 1 99 ? 5.670 -10.975 -0.931 1.00 68.81 99 PRO A N 1
ATOM 729 C CA . PRO A 1 99 ? 4.742 -9.876 -1.219 1.00 68.81 99 PRO A CA 1
ATOM 730 C C . PRO A 1 99 ? 3.334 -10.092 -0.643 1.00 68.81 99 PRO A C 1
ATOM 732 O O . PRO A 1 99 ? 2.711 -9.142 -0.177 1.00 68.81 99 PRO A O 1
ATOM 735 N N . GLY A 1 100 ? 2.847 -11.338 -0.589 1.00 68.75 100 GLY A N 1
ATOM 736 C CA . GLY A 1 100 ? 1.557 -11.661 0.032 1.00 68.75 100 GLY A CA 1
ATOM 737 C C . GLY A 1 100 ? 1.513 -11.407 1.546 1.00 68.75 100 GLY A C 1
ATOM 738 O O . GLY A 1 100 ? 0.473 -11.000 2.064 1.00 68.75 100 GLY A O 1
ATOM 739 N N . LEU A 1 101 ? 2.634 -11.586 2.256 1.00 74.12 101 LEU A N 1
ATOM 740 C CA . LEU A 1 101 ? 2.733 -11.297 3.690 1.00 74.12 101 LEU A CA 1
ATOM 741 C C . LEU A 1 101 ? 2.760 -9.782 3.933 1.00 74.12 101 LEU A C 1
ATOM 743 O O . LEU A 1 101 ? 2.009 -9.289 4.774 1.00 74.12 101 LEU A O 1
ATOM 747 N N . LEU A 1 102 ? 3.559 -9.046 3.151 1.00 78.44 102 LEU A N 1
ATOM 748 C CA . LEU A 1 102 ? 3.623 -7.582 3.217 1.00 78.44 102 LEU A CA 1
ATOM 749 C C . LEU A 1 102 ? 2.270 -6.939 2.884 1.00 78.44 102 LEU A C 1
ATOM 751 O O . LEU A 1 102 ? 1.815 -6.076 3.632 1.00 78.44 102 LEU A O 1
ATOM 755 N N . LEU A 1 103 ? 1.582 -7.402 1.834 1.00 76.38 103 LEU A N 1
ATOM 756 C CA . LEU A 1 103 ? 0.240 -6.931 1.474 1.00 76.38 103 LEU A CA 1
ATOM 757 C C . LEU A 1 103 ? -0.792 -7.233 2.574 1.00 76.38 103 LEU A C 1
ATOM 759 O O . LEU A 1 103 ? -1.607 -6.375 2.908 1.00 76.38 103 LEU A O 1
ATOM 763 N N . THR A 1 104 ? -0.739 -8.423 3.180 1.00 73.88 104 THR A N 1
ATOM 764 C CA . THR A 1 104 ? -1.637 -8.782 4.293 1.00 73.88 104 THR A CA 1
ATOM 765 C C . THR A 1 104 ? -1.387 -7.892 5.515 1.00 73.88 104 THR A C 1
ATOM 767 O O . THR A 1 104 ? -2.337 -7.371 6.097 1.00 73.88 104 THR A O 1
ATOM 770 N N . GLY A 1 105 ? -0.121 -7.651 5.874 1.00 77.19 105 GLY A N 1
ATOM 771 C CA . GLY A 1 105 ? 0.253 -6.740 6.960 1.00 77.19 105 GLY A CA 1
ATOM 772 C C . GLY A 1 105 ? -0.148 -5.285 6.689 1.00 77.19 105 GLY A C 1
ATOM 773 O O . GLY A 1 105 ? -0.694 -4.627 7.574 1.00 77.19 105 GLY A O 1
ATOM 774 N N . TYR A 1 106 ? 0.050 -4.805 5.457 1.00 80.75 106 TYR A N 1
ATOM 775 C CA . TYR A 1 106 ? -0.370 -3.478 4.991 1.00 80.75 106 TYR A CA 1
ATOM 776 C C . TYR A 1 106 ? -1.882 -3.290 5.150 1.00 80.75 106 TYR A C 1
ATOM 778 O O . TYR A 1 106 ? -2.335 -2.310 5.750 1.00 80.75 106 TYR A O 1
ATOM 786 N N . LEU A 1 107 ? -2.677 -4.236 4.639 1.00 78.06 107 LEU A N 1
ATOM 787 C CA . LEU A 1 107 ? -4.138 -4.179 4.716 1.00 78.06 107 LEU A CA 1
ATOM 788 C C . LEU A 1 107 ? -4.617 -4.281 6.168 1.00 78.06 107 LEU A C 1
ATOM 790 O O . LEU A 1 107 ? -5.511 -3.538 6.568 1.00 78.06 107 LEU A O 1
ATOM 794 N N . LEU A 1 108 ? -3.984 -5.123 6.989 1.00 81.25 108 LEU A N 1
ATOM 795 C CA . LEU A 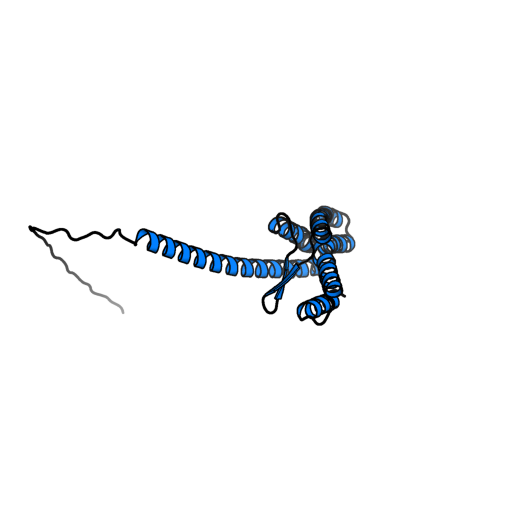1 108 ? -4.320 -5.241 8.406 1.00 81.25 108 LEU A CA 1
ATOM 796 C C . LEU A 1 108 ? -4.008 -3.949 9.184 1.00 81.25 108 LEU A C 1
ATOM 798 O O . LEU A 1 108 ? -4.844 -3.515 9.974 1.00 81.25 108 LEU A O 1
ATOM 802 N N . ALA A 1 109 ? -2.870 -3.292 8.934 1.00 81.94 109 ALA A N 1
ATOM 803 C CA . ALA A 1 109 ? -2.523 -2.005 9.547 1.00 81.94 109 ALA A CA 1
ATOM 804 C C . ALA A 1 109 ? -3.487 -0.875 9.131 1.00 81.94 109 ALA A C 1
ATOM 806 O O . ALA A 1 109 ? -4.007 -0.140 9.977 1.00 81.94 109 ALA A O 1
ATOM 807 N N . THR A 1 110 ? -3.760 -0.752 7.829 1.00 78.31 110 THR A N 1
ATOM 808 C CA . THR A 1 110 ? -4.571 0.336 7.253 1.00 78.31 110 THR A CA 1
ATOM 809 C C . THR A 1 110 ? -6.073 0.146 7.496 1.00 78.31 110 THR A C 1
ATOM 811 O O . THR A 1 110 ? -6.709 0.995 8.121 1.00 78.31 110 THR A O 1
ATOM 814 N N . VAL A 1 111 ? -6.653 -0.980 7.075 1.00 78.88 111 VAL A N 1
ATOM 815 C CA . VAL A 1 111 ? -8.091 -1.264 7.223 1.00 78.88 111 VAL A CA 1
ATOM 816 C C . VAL A 1 111 ? -8.445 -1.595 8.675 1.00 78.88 111 VAL A C 1
ATOM 818 O O . VAL A 1 111 ? -9.473 -1.136 9.178 1.00 78.88 111 VAL A O 1
ATOM 821 N N . GLY A 1 112 ? -7.585 -2.328 9.390 1.00 77.25 112 GLY A N 1
ATOM 822 C CA . GLY A 1 112 ? -7.818 -2.678 10.794 1.00 77.25 112 GLY A CA 1
ATOM 823 C C . GLY A 1 112 ? -7.881 -1.458 11.714 1.00 77.25 112 GLY A C 1
ATOM 824 O O . GLY A 1 112 ? -8.803 -1.358 12.526 1.00 77.25 112 GLY A O 1
ATOM 825 N N . SER A 1 113 ? -6.982 -0.480 11.546 1.00 78.56 113 SER A N 1
ATOM 826 C CA . SER A 1 113 ? -7.041 0.769 12.323 1.00 78.56 113 SER A CA 1
ATOM 827 C C . SER A 1 113 ? -8.315 1.573 12.035 1.00 78.56 113 SER A C 1
ATOM 829 O O . SER A 1 113 ? -8.994 1.990 12.977 1.00 78.56 113 SER A O 1
ATOM 831 N N . LEU A 1 114 ? -8.709 1.719 10.763 1.00 76.88 114 LEU A N 1
ATOM 832 C CA . LEU A 1 114 ? -9.966 2.369 10.366 1.00 76.88 114 LEU A CA 1
ATOM 833 C C . LEU A 1 114 ? -11.197 1.704 11.011 1.00 76.88 114 LEU A C 1
ATOM 835 O O . LEU A 1 114 ? -12.039 2.397 11.592 1.00 76.88 114 LEU A O 1
ATOM 839 N N . LEU A 1 115 ? -11.279 0.369 10.986 1.00 78.44 115 LEU A N 1
ATOM 840 C CA . LEU A 1 115 ? -12.390 -0.391 11.572 1.00 78.44 115 LEU A CA 1
ATOM 841 C C . LEU A 1 115 ? -12.417 -0.352 13.114 1.00 78.44 115 LEU A C 1
ATOM 843 O O . LEU A 1 115 ? -13.500 -0.328 13.715 1.00 78.44 115 LEU A O 1
ATOM 847 N N . LEU A 1 116 ? -11.257 -0.317 13.778 1.00 82.31 116 LEU A N 1
ATOM 848 C CA . LEU A 1 116 ? -11.162 -0.282 15.247 1.00 82.31 116 LEU A CA 1
ATOM 849 C C . LEU A 1 116 ? -11.148 1.135 15.848 1.00 82.31 116 LEU A C 1
ATOM 851 O O . LEU A 1 116 ? -11.300 1.268 17.063 1.00 82.31 116 LEU A O 1
ATOM 855 N N . SER A 1 117 ? -11.067 2.183 15.022 1.00 77.12 117 SER A N 1
ATOM 856 C CA . SER A 1 117 ? -11.149 3.598 15.432 1.00 77.12 117 SER A CA 1
ATOM 857 C C . SER A 1 117 ? -12.340 3.916 16.351 1.00 77.12 117 SER A C 1
ATOM 859 O O . SER A 1 117 ? -12.230 4.697 17.296 1.00 77.12 117 SER A O 1
ATOM 861 N N . GLY A 1 118 ? -13.486 3.281 16.089 1.00 74.38 118 GLY A N 1
ATOM 862 C CA . GLY A 1 118 ? -14.750 3.503 16.788 1.00 74.38 118 GLY A CA 1
ATOM 863 C C . GLY A 1 118 ? -15.614 4.626 16.205 1.00 74.38 118 GLY A C 1
ATOM 864 O O . GLY A 1 118 ? -16.785 4.708 16.572 1.00 74.38 118 GLY A O 1
ATOM 865 N N . ASP A 1 119 ? -15.090 5.433 15.279 1.00 78.00 119 ASP A N 1
ATOM 866 C CA . ASP A 1 119 ? -15.873 6.419 14.528 1.00 78.00 119 ASP A CA 1
ATOM 867 C C . ASP A 1 119 ? -16.648 5.723 13.393 1.00 78.00 119 ASP A C 1
ATOM 869 O O . ASP A 1 119 ? -16.116 4.848 12.704 1.00 78.00 119 ASP A O 1
ATOM 873 N N . ARG A 1 120 ? -17.919 6.092 13.182 1.00 76.12 120 ARG A N 1
ATOM 874 C CA . ARG A 1 120 ? -18.757 5.484 12.133 1.00 76.12 120 ARG A CA 1
ATOM 875 C C . ARG A 1 120 ? -18.246 5.807 10.722 1.00 76.12 120 ARG A C 1
ATOM 877 O O . ARG A 1 120 ? -18.247 4.924 9.872 1.00 76.12 120 ARG A O 1
ATOM 884 N N . ARG A 1 121 ? -17.775 7.032 10.467 1.00 71.44 121 ARG A N 1
ATOM 885 C CA . ARG A 1 121 ? -17.266 7.480 9.157 1.00 71.44 121 ARG A CA 1
ATOM 886 C C . ARG A 1 121 ? -15.972 6.756 8.793 1.00 71.44 121 ARG A C 1
ATOM 888 O O . ARG A 1 121 ? -15.874 6.208 7.698 1.00 71.44 121 ARG A O 1
ATOM 895 N N . LEU A 1 122 ? -15.022 6.677 9.730 1.00 72.00 122 LEU A N 1
ATOM 896 C CA . LEU A 1 122 ? -13.773 5.925 9.533 1.00 72.00 122 LEU A CA 1
ATOM 897 C C . LEU A 1 122 ? -14.039 4.424 9.332 1.00 72.00 122 LEU A C 1
ATOM 899 O O . LEU A 1 122 ? -13.391 3.796 8.498 1.00 72.00 122 LEU A O 1
ATOM 903 N N . ARG A 1 123 ? -15.043 3.862 10.019 1.00 73.56 123 ARG A N 1
ATOM 904 C CA . ARG A 1 123 ? -15.499 2.481 9.803 1.00 73.56 123 ARG A CA 1
ATOM 905 C C . ARG A 1 123 ? -16.094 2.245 8.417 1.00 73.56 123 ARG A C 1
ATOM 907 O O . ARG A 1 123 ? -15.739 1.249 7.796 1.00 73.56 123 ARG A O 1
ATOM 914 N N . HIS A 1 124 ? -16.948 3.138 7.913 1.00 68.50 124 HIS A N 1
ATOM 915 C CA . HIS A 1 124 ? -17.479 3.022 6.548 1.00 68.50 124 HIS A CA 1
ATOM 916 C C . HIS A 1 124 ? -16.368 3.127 5.492 1.00 68.50 124 HIS A C 1
ATOM 918 O O . HIS A 1 124 ? -16.365 2.338 4.550 1.00 68.50 124 HIS A O 1
ATOM 924 N N . LEU A 1 125 ? -15.391 4.023 5.682 1.00 68.12 125 LEU A N 1
ATOM 925 C CA . LEU A 1 125 ? -14.213 4.117 4.813 1.00 68.12 125 LEU A CA 1
ATOM 926 C C . LEU A 1 125 ? -13.376 2.828 4.849 1.00 68.12 125 LEU A C 1
ATOM 928 O O . LEU A 1 125 ? -13.055 2.280 3.799 1.00 68.12 125 LEU A O 1
ATOM 932 N N . GLY A 1 126 ? -13.074 2.304 6.042 1.00 65.38 126 GLY A N 1
ATOM 933 C CA . GLY A 1 126 ? -12.357 1.035 6.202 1.00 65.38 126 GLY A CA 1
ATOM 934 C C . GLY A 1 126 ? -13.085 -0.143 5.551 1.00 65.38 126 GLY A C 1
ATOM 935 O O . GLY A 1 126 ? -12.453 -0.952 4.877 1.00 65.38 126 GLY A O 1
ATOM 936 N N . LEU A 1 127 ? -14.413 -0.213 5.685 1.00 70.00 127 LEU A N 1
ATOM 937 C CA . LEU A 1 127 ? -15.226 -1.248 5.046 1.00 70.00 127 LEU A CA 1
ATOM 938 C C . LEU A 1 127 ? -15.177 -1.144 3.514 1.00 70.00 127 LEU A C 1
ATOM 940 O O . LEU A 1 127 ? -14.938 -2.150 2.855 1.00 70.00 127 LEU A O 1
ATOM 944 N N . LEU A 1 128 ? -15.353 0.057 2.953 1.00 68.75 128 LEU A N 1
ATOM 945 C CA . LEU A 1 128 ? -15.325 0.283 1.505 1.00 68.75 128 LEU A CA 1
ATOM 946 C C . LEU A 1 128 ? -13.955 -0.075 0.905 1.00 68.75 128 LEU A C 1
ATOM 948 O O . LEU A 1 128 ? -13.887 -0.834 -0.061 1.00 68.75 128 LEU A O 1
ATOM 952 N N . THR A 1 129 ? -12.868 0.400 1.519 1.00 69.31 129 THR A N 1
ATOM 953 C CA . THR A 1 129 ? -11.493 0.081 1.102 1.00 69.31 129 THR A CA 1
ATOM 954 C C . THR A 1 129 ? -11.182 -1.411 1.255 1.00 69.31 129 THR A C 1
ATOM 956 O O . THR A 1 129 ? -10.564 -2.001 0.371 1.00 69.31 129 THR A O 1
ATOM 959 N N . GLY A 1 130 ? -11.641 -2.049 2.338 1.00 65.19 130 GLY A N 1
ATOM 960 C CA . GLY A 1 130 ? -11.465 -3.485 2.567 1.00 65.19 130 GLY A CA 1
ATOM 961 C C . GLY A 1 130 ? -12.207 -4.355 1.548 1.00 65.19 130 GLY A C 1
ATOM 962 O O . GLY A 1 130 ? -11.630 -5.307 1.025 1.00 65.19 130 GLY A O 1
ATOM 963 N N . VAL A 1 131 ? -13.454 -4.003 1.213 1.00 69.44 131 VAL A N 1
ATOM 964 C CA . VAL A 1 131 ? -14.237 -4.683 0.166 1.00 69.44 131 VAL A CA 1
ATOM 965 C C . VAL A 1 131 ? -13.600 -4.473 -1.209 1.00 69.44 131 VAL A C 1
ATOM 967 O O . VAL A 1 131 ? -13.429 -5.445 -1.939 1.00 69.44 131 VAL A O 1
ATOM 970 N N . GLY A 1 132 ? -13.175 -3.250 -1.543 1.00 64.44 132 GLY A N 1
ATOM 971 C CA . GLY A 1 132 ? -12.462 -2.968 -2.794 1.00 64.44 132 GLY A CA 1
ATOM 972 C C . GLY A 1 132 ? -11.181 -3.797 -2.937 1.00 64.44 132 GLY A C 1
ATOM 973 O O . GLY A 1 132 ? -10.988 -4.467 -3.951 1.00 64.44 132 GLY A O 1
ATOM 974 N N . ALA A 1 133 ? -10.348 -3.842 -1.892 1.00 65.75 133 ALA A N 1
ATOM 975 C CA . ALA A 1 133 ? -9.139 -4.667 -1.870 1.00 65.75 133 ALA A CA 1
ATOM 976 C C . ALA A 1 133 ? -9.447 -6.169 -2.028 1.00 65.75 133 ALA A C 1
ATOM 978 O O . ALA A 1 133 ? -8.753 -6.860 -2.777 1.00 65.75 133 ALA A O 1
ATOM 979 N N . ALA A 1 134 ? -10.501 -6.673 -1.376 1.00 67.00 134 ALA A N 1
ATOM 980 C CA . ALA A 1 134 ? -10.930 -8.065 -1.501 1.00 67.00 134 ALA A CA 1
ATOM 981 C C . ALA A 1 134 ? -11.428 -8.405 -2.918 1.00 67.00 134 ALA A C 1
ATOM 983 O O . ALA A 1 134 ? -11.066 -9.455 -3.449 1.00 67.00 134 ALA A O 1
ATOM 984 N N . VAL A 1 135 ? -12.198 -7.515 -3.556 1.00 67.12 135 VAL A N 1
ATOM 985 C CA . VAL A 1 135 ? -12.665 -7.682 -4.944 1.00 67.12 135 VAL A CA 1
ATOM 986 C C . VAL A 1 135 ? -11.485 -7.693 -5.917 1.00 67.12 135 VAL A C 1
ATOM 988 O O . VAL A 1 135 ? -11.373 -8.625 -6.712 1.00 67.12 135 VAL A O 1
ATOM 991 N N . CYS A 1 136 ? -10.556 -6.737 -5.818 1.00 66.44 136 CYS A N 1
ATOM 992 C CA . CYS A 1 136 ? -9.361 -6.707 -6.670 1.00 66.44 136 CYS A CA 1
ATOM 993 C C . CYS A 1 136 ? -8.490 -7.965 -6.496 1.00 66.44 136 CYS A C 1
ATOM 995 O O . CYS A 1 136 ? -8.057 -8.561 -7.484 1.00 66.44 136 CYS A O 1
ATOM 997 N N . ALA A 1 137 ? -8.280 -8.420 -5.256 1.00 65.12 137 ALA A N 1
ATOM 998 C CA . ALA A 1 137 ? -7.528 -9.643 -4.974 1.00 65.12 137 ALA A CA 1
ATOM 999 C C . ALA A 1 137 ? -8.231 -10.914 -5.493 1.00 65.12 137 ALA A C 1
ATOM 1001 O O . ALA A 1 137 ? -7.559 -11.850 -5.937 1.00 65.12 137 ALA A O 1
ATOM 1002 N N . LEU A 1 138 ? -9.568 -10.955 -5.463 1.00 64.75 138 LEU A N 1
ATOM 1003 C CA . LEU A 1 138 ? -10.354 -12.066 -6.000 1.00 64.75 138 LEU A CA 1
ATOM 1004 C C . LEU A 1 138 ? -10.307 -12.102 -7.533 1.00 64.75 138 LEU A C 1
ATOM 1006 O O . LEU A 1 138 ? -10.058 -13.166 -8.094 1.00 64.75 138 LEU A O 1
ATOM 1010 N N . LEU A 1 139 ? -10.469 -10.957 -8.206 1.00 68.50 139 LEU A N 1
ATOM 1011 C CA . LEU A 1 139 ? -10.350 -10.848 -9.666 1.00 68.50 139 LEU A CA 1
ATOM 1012 C C . LEU A 1 139 ? -8.965 -11.307 -10.152 1.00 68.50 139 LEU A C 1
ATOM 1014 O O . LEU A 1 139 ? -8.872 -12.127 -11.066 1.00 68.50 139 LEU A O 1
ATOM 1018 N N . TRP A 1 140 ? -7.895 -10.862 -9.484 1.00 64.94 140 TRP A N 1
ATOM 1019 C CA . TRP A 1 140 ? -6.526 -11.287 -9.794 1.00 64.94 140 TRP A CA 1
ATOM 1020 C C . TRP A 1 140 ? -6.319 -12.798 -9.581 1.00 64.94 140 TRP A C 1
ATOM 1022 O O . TRP A 1 140 ? -5.747 -13.478 -10.436 1.00 64.94 140 TRP A O 1
ATOM 1032 N N . ARG A 1 141 ? -6.854 -13.361 -8.486 1.00 61.75 141 ARG A N 1
ATOM 1033 C CA . ARG A 1 141 ? -6.830 -14.815 -8.241 1.00 61.75 141 ARG A CA 1
ATOM 1034 C C . ARG A 1 141 ? -7.610 -15.608 -9.289 1.00 61.75 141 ARG A C 1
ATOM 1036 O O . ARG A 1 141 ? -7.130 -16.659 -9.697 1.00 61.75 141 ARG A O 1
ATOM 1043 N N . LEU A 1 142 ? -8.776 -15.136 -9.728 1.00 59.88 142 LEU A N 1
ATOM 1044 C CA . LEU A 1 142 ? -9.583 -15.816 -10.749 1.00 59.88 142 LEU A CA 1
ATOM 1045 C C . LEU A 1 142 ? -8.866 -15.844 -12.108 1.00 59.88 142 LEU A C 1
ATOM 1047 O O . LEU A 1 142 ? -8.823 -16.895 -12.747 1.00 59.88 142 LEU A O 1
ATOM 1051 N N . ALA A 1 143 ? -8.228 -14.738 -12.507 1.00 61.47 143 ALA A N 1
ATOM 1052 C CA . ALA A 1 143 ? -7.397 -14.683 -13.713 1.00 61.47 143 ALA A CA 1
ATOM 1053 C C . ALA A 1 143 ? -6.199 -15.653 -13.639 1.00 61.47 143 ALA A C 1
ATOM 1055 O O . ALA A 1 143 ? -5.952 -16.410 -14.583 1.00 61.47 143 ALA A O 1
ATOM 1056 N N . PHE A 1 144 ? -5.500 -15.693 -12.498 1.00 50.91 144 PHE A N 1
ATOM 1057 C CA . PHE A 1 144 ? -4.406 -16.640 -12.268 1.00 50.91 144 PHE A CA 1
ATOM 1058 C C . PHE A 1 144 ? -4.883 -18.101 -12.314 1.00 50.91 144 PHE A C 1
ATOM 1060 O O . PHE A 1 144 ? -4.283 -18.917 -13.009 1.00 50.91 144 PHE A O 1
ATOM 1067 N N . VAL A 1 145 ? -5.984 -18.436 -11.629 1.00 61.31 145 VAL A N 1
ATOM 1068 C CA . VAL A 1 145 ? -6.538 -19.803 -11.596 1.00 61.31 145 VAL A CA 1
ATOM 1069 C C . VAL A 1 145 ? -6.997 -20.254 -12.982 1.00 61.31 145 VAL A C 1
ATOM 1071 O O . VAL A 1 145 ? -6.673 -21.369 -13.378 1.00 61.31 145 VAL A O 1
ATOM 1074 N N . SER A 1 146 ? -7.678 -19.398 -13.750 1.00 67.81 146 SER A N 1
ATOM 1075 C CA . SER A 1 146 ? -8.076 -19.713 -15.132 1.00 67.81 146 SER A CA 1
ATOM 1076 C C . SER A 1 146 ? -6.858 -20.024 -16.015 1.00 67.81 146 SER A C 1
ATOM 1078 O O . SER A 1 146 ? -6.820 -21.048 -16.700 1.00 67.81 146 SER A O 1
ATOM 1080 N N . THR A 1 147 ? -5.810 -19.200 -15.912 1.00 60.00 147 THR A N 1
ATOM 1081 C CA . THR A 1 147 ? -4.543 -19.386 -16.641 1.00 60.00 147 THR A CA 1
ATOM 1082 C C . THR A 1 147 ? -3.831 -20.677 -16.224 1.00 60.00 147 THR A C 1
ATOM 1084 O O . THR A 1 147 ? -3.360 -21.430 -17.075 1.00 60.00 147 THR A O 1
ATOM 1087 N N . TRP A 1 148 ? -3.793 -20.977 -14.923 1.00 57.62 148 TRP A N 1
ATOM 1088 C CA . TRP A 1 148 ? -3.187 -22.197 -14.386 1.00 57.62 148 TRP A CA 1
ATOM 1089 C C . TRP A 1 148 ? -3.947 -23.462 -14.804 1.00 57.62 148 TRP A C 1
ATOM 1091 O O . TRP A 1 148 ? -3.325 -24.450 -15.186 1.00 57.62 148 TRP A O 1
ATOM 1101 N N . CYS A 1 149 ? -5.282 -23.436 -14.800 1.00 73.38 149 CYS A N 1
ATOM 1102 C CA . CYS A 1 149 ? -6.106 -24.546 -15.280 1.00 73.38 149 CYS A CA 1
ATOM 1103 C C . CYS A 1 149 ? -5.925 -24.786 -16.787 1.00 73.38 149 CYS A C 1
ATOM 1105 O O . CYS A 1 149 ? -5.807 -25.938 -17.204 1.00 73.38 149 CYS A O 1
ATOM 1107 N N . ALA A 1 150 ? -5.834 -23.726 -17.599 1.00 69.75 150 ALA A N 1
ATOM 1108 C CA . ALA A 1 150 ? -5.522 -23.845 -19.024 1.00 69.75 150 ALA A CA 1
ATOM 1109 C C . ALA A 1 150 ? -4.118 -24.436 -19.258 1.00 69.75 150 ALA A C 1
ATOM 1111 O O . ALA A 1 150 ? -3.959 -25.343 -20.076 1.00 69.75 150 ALA A O 1
ATOM 1112 N N . LEU A 1 151 ? -3.112 -23.990 -18.496 1.00 67.56 151 LEU A N 1
ATOM 1113 C CA . LEU A 1 151 ? -1.751 -24.535 -18.543 1.00 67.56 151 LEU A CA 1
ATOM 1114 C C . LEU A 1 151 ? -1.700 -26.009 -18.107 1.00 67.56 151 LEU A C 1
ATOM 1116 O O . LEU A 1 151 ? -1.027 -26.811 -18.750 1.00 67.56 151 LEU A O 1
ATOM 1120 N N . ALA A 1 152 ? -2.434 -26.388 -17.059 1.00 73.81 152 ALA A N 1
ATOM 1121 C CA . ALA A 1 152 ? -2.525 -27.770 -16.590 1.00 73.81 152 ALA A CA 1
ATOM 1122 C C . ALA A 1 152 ? -3.228 -28.684 -17.611 1.00 73.81 152 ALA A C 1
ATOM 1124 O O . ALA A 1 152 ? -2.778 -29.808 -17.837 1.00 73.81 152 ALA A O 1
ATOM 1125 N N . ALA A 1 153 ? -4.279 -28.196 -18.279 1.00 79.19 153 ALA A N 1
ATOM 1126 C CA . ALA A 1 153 ? -4.929 -28.909 -19.378 1.00 79.19 153 ALA A CA 1
ATOM 1127 C C . ALA A 1 153 ? -3.979 -29.088 -20.577 1.00 79.19 153 ALA A C 1
ATOM 1129 O O . ALA A 1 153 ? -3.851 -30.197 -21.094 1.00 79.19 153 ALA A O 1
ATOM 1130 N N . LEU A 1 154 ? -3.247 -28.038 -20.971 1.00 78.56 154 LEU A N 1
ATOM 1131 C CA . LEU A 1 154 ? -2.215 -28.109 -22.014 1.00 78.56 154 LEU A CA 1
ATOM 1132 C C . LEU A 1 154 ? -1.100 -29.102 -21.657 1.00 78.56 154 LEU A C 1
ATOM 1134 O O . LEU A 1 154 ? -0.733 -29.926 -22.492 1.00 78.56 154 LEU A O 1
ATOM 1138 N N . ALA A 1 155 ? -0.600 -29.076 -20.419 1.00 72.94 155 ALA A N 1
ATOM 1139 C CA . ALA A 1 155 ? 0.407 -30.016 -19.931 1.00 72.94 155 ALA A CA 1
ATOM 1140 C C . ALA A 1 155 ? -0.112 -31.464 -19.921 1.00 72.94 155 ALA A C 1
ATOM 1142 O O . ALA A 1 155 ? 0.610 -32.374 -20.323 1.00 72.94 155 ALA A O 1
ATOM 1143 N N . SER A 1 156 ? -1.372 -31.682 -19.532 1.00 75.06 156 SER A N 1
ATOM 1144 C CA . SER A 1 156 ? -2.019 -32.997 -19.589 1.00 75.06 156 SER A CA 1
ATOM 1145 C C . SER A 1 156 ? -2.169 -33.500 -21.031 1.00 75.06 156 SER A C 1
ATOM 1147 O O . SER A 1 156 ? -1.838 -34.650 -21.305 1.00 75.06 156 SER A O 1
ATOM 1149 N N . VAL A 1 157 ? -2.560 -32.638 -21.978 1.00 85.38 157 VAL A N 1
ATOM 1150 C CA . VAL A 1 157 ? -2.613 -32.976 -23.413 1.00 85.38 157 VAL A CA 1
ATOM 1151 C C . VAL A 1 157 ? -1.218 -33.255 -23.982 1.00 85.38 157 VAL A C 1
ATOM 1153 O O . VAL A 1 157 ? -1.064 -34.190 -24.761 1.00 85.38 157 VAL A O 1
ATOM 1156 N N . LEU A 1 158 ? -0.189 -32.498 -23.592 1.00 78.88 158 LEU A N 1
ATOM 1157 C CA . LEU A 1 158 ? 1.200 -32.746 -24.002 1.00 78.88 158 LEU A CA 1
ATOM 1158 C C . LEU A 1 158 ? 1.717 -34.093 -23.477 1.00 78.88 158 LEU A C 1
ATOM 1160 O O . LEU A 1 158 ? 2.277 -34.867 -24.252 1.00 78.88 158 LEU A O 1
ATOM 1164 N N . LEU A 1 159 ? 1.466 -34.408 -22.202 1.00 76.50 159 LEU A N 1
ATOM 1165 C CA . LEU A 1 159 ? 1.787 -35.708 -21.604 1.00 76.50 159 LEU A CA 1
ATOM 1166 C C . LEU A 1 159 ? 1.049 -36.852 -22.309 1.00 76.50 159 LEU A C 1
ATOM 1168 O O . LEU A 1 159 ? 1.686 -37.832 -22.687 1.00 76.50 159 LEU A O 1
ATOM 1172 N N . LEU A 1 160 ? -0.259 -36.708 -22.544 1.00 80.44 160 LEU A N 1
ATOM 1173 C CA . LEU A 1 160 ? -1.065 -37.695 -23.270 1.00 80.44 160 LEU A CA 1
ATOM 1174 C C . LEU A 1 160 ? -0.576 -37.898 -24.706 1.00 80.44 160 LEU A C 1
ATOM 1176 O O . LEU A 1 160 ? -0.554 -39.026 -25.178 1.00 80.44 160 LEU A O 1
ATOM 1180 N N . ARG A 1 161 ? -0.157 -36.841 -25.412 1.00 80.06 161 ARG A N 1
ATOM 1181 C CA . ARG A 1 161 ? 0.386 -36.972 -26.775 1.00 80.06 161 ARG A CA 1
ATOM 1182 C C . ARG A 1 161 ? 1.777 -37.599 -26.796 1.00 80.06 161 ARG A C 1
ATOM 1184 O O . ARG A 1 161 ? 2.077 -38.296 -27.754 1.00 80.06 161 ARG A O 1
ATOM 1191 N N . TRP A 1 162 ? 2.589 -37.394 -25.758 1.00 76.62 162 TRP A N 1
ATOM 1192 C CA . TRP A 1 162 ? 3.885 -38.058 -25.605 1.00 76.62 162 TRP A CA 1
ATOM 1193 C C . TRP A 1 162 ? 3.731 -39.557 -25.298 1.00 76.62 162 TRP A C 1
ATOM 1195 O O . TRP A 1 162 ? 4.382 -40.378 -25.943 1.00 76.62 162 TRP A O 1
ATOM 1205 N N . THR A 1 163 ? 2.826 -39.939 -24.389 1.00 79.69 163 THR A N 1
ATOM 1206 C CA . THR A 1 163 ? 2.558 -41.360 -24.089 1.00 79.69 163 THR A CA 1
ATOM 1207 C C . THR A 1 163 ? 1.753 -42.075 -25.176 1.00 79.69 163 THR A C 1
ATOM 1209 O O . THR A 1 163 ? 1.877 -43.289 -25.310 1.00 79.69 163 THR A O 1
ATOM 1212 N N . ALA A 1 164 ? 0.954 -41.350 -25.966 1.00 76.75 164 ALA A N 1
ATOM 1213 C CA . ALA A 1 164 ? 0.187 -41.902 -27.084 1.00 76.75 164 ALA A CA 1
ATOM 1214 C C . ALA A 1 164 ? 0.963 -41.979 -28.411 1.00 76.75 164 ALA A C 1
ATOM 1216 O O . ALA A 1 164 ? 0.369 -42.373 -29.411 1.00 76.75 164 ALA A O 1
ATOM 1217 N N . THR A 1 165 ? 2.256 -41.632 -28.447 1.00 64.88 165 THR A N 1
ATOM 1218 C CA . THR A 1 165 ? 3.153 -42.007 -29.557 1.00 64.88 165 THR A CA 1
ATOM 1219 C C . THR A 1 165 ? 3.588 -43.466 -29.372 1.00 64.88 165 THR A C 1
ATOM 1221 O O . THR A 1 165 ? 4.407 -43.726 -28.487 1.00 64.88 165 THR A O 1
ATOM 1224 N N . PRO A 1 166 ? 3.081 -44.437 -30.156 1.00 65.06 166 PRO A N 1
ATOM 1225 C CA . PRO A 1 166 ? 3.526 -45.820 -30.049 1.00 65.06 166 PRO A CA 1
ATOM 1226 C C . PRO A 1 166 ? 4.893 -45.975 -30.738 1.00 65.06 166 PRO A C 1
ATOM 1228 O O . PRO A 1 166 ? 5.193 -45.225 -31.670 1.00 65.06 166 PRO A O 1
ATOM 1231 N N . PRO A 1 167 ? 5.717 -46.963 -30.353 1.00 62.75 167 PRO A N 1
ATOM 1232 C CA . PRO A 1 167 ? 6.776 -47.457 -31.230 1.00 62.75 167 PRO A CA 1
ATOM 1233 C C . PRO A 1 167 ? 6.174 -47.982 -32.546 1.00 62.75 167 PRO A C 1
ATOM 1235 O O . PRO A 1 167 ? 5.058 -48.500 -32.531 1.00 62.75 167 PRO A O 1
ATOM 1238 N N . ASP A 1 168 ? 6.915 -47.903 -33.658 1.00 56.38 168 ASP A N 1
ATOM 1239 C CA . ASP A 1 168 ? 6.517 -48.491 -34.951 1.00 56.38 168 ASP A CA 1
ATOM 1240 C C . ASP A 1 168 ? 6.399 -50.026 -34.851 1.00 56.38 168 ASP A C 1
ATOM 1242 O O . ASP A 1 168 ? 7.350 -50.772 -35.117 1.00 56.38 168 ASP A O 1
ATOM 1246 N N . ASP A 1 169 ? 5.221 -50.508 -34.455 1.00 56.69 169 ASP A N 1
ATOM 1247 C CA . ASP A 1 169 ? 4.909 -51.930 -34.326 1.00 56.69 169 ASP A CA 1
ATOM 1248 C C . ASP A 1 169 ? 4.631 -52.504 -35.725 1.00 56.69 169 ASP A C 1
ATOM 1250 O O . ASP A 1 169 ? 3.525 -52.441 -36.266 1.00 56.69 169 ASP A O 1
ATOM 1254 N N . ARG A 1 170 ? 5.699 -53.002 -36.359 1.00 58.03 170 ARG A N 1
ATOM 1255 C CA . ARG A 1 170 ? 5.639 -53.643 -37.681 1.00 58.03 170 ARG A CA 1
ATOM 1256 C C . ARG A 1 170 ? 4.709 -54.873 -37.617 1.00 58.03 170 ARG A C 1
ATOM 1258 O O . ARG A 1 170 ? 4.702 -55.542 -36.583 1.00 58.03 170 ARG A O 1
ATOM 1265 N N . PRO A 1 171 ? 3.948 -55.193 -38.684 1.00 59.22 171 PRO A N 1
ATOM 1266 C CA . PRO A 1 171 ? 2.842 -56.150 -38.596 1.00 59.22 171 PRO A CA 1
ATOM 1267 C C . PRO A 1 171 ? 3.203 -57.543 -38.057 1.00 59.22 171 PRO A C 1
ATOM 1269 O O . PRO A 1 171 ? 4.297 -58.059 -38.292 1.00 59.22 171 PRO A O 1
ATOM 1272 N N . ARG A 1 172 ? 2.227 -58.158 -37.377 1.00 70.12 172 ARG A N 1
ATOM 1273 C CA . ARG A 1 172 ? 2.179 -59.581 -37.004 1.00 70.12 172 ARG A CA 1
ATOM 1274 C C . ARG A 1 172 ? 1.032 -60.248 -37.775 1.00 70.12 172 ARG A C 1
ATOM 1276 O O . ARG A 1 172 ? 0.031 -59.586 -38.030 1.00 70.12 172 ARG A O 1
ATOM 1283 N N . ASP A 1 173 ? 1.165 -61.537 -38.083 1.00 61.34 173 ASP A N 1
ATOM 1284 C CA . ASP A 1 173 ? 0.144 -62.336 -38.781 1.00 61.34 173 ASP A CA 1
ATOM 1285 C C . ASP A 1 173 ? -0.733 -63.168 -37.806 1.00 61.34 173 ASP A C 1
ATOM 1287 O O . ASP A 1 173 ? -0.297 -63.509 -36.704 1.00 61.34 173 ASP A O 1
ATOM 1291 N N . ASP A 1 174 ? -1.971 -63.491 -38.213 1.00 67.50 174 ASP A N 1
ATOM 1292 C CA . ASP A 1 174 ? -3.112 -63.889 -37.348 1.00 67.50 174 ASP A CA 1
ATOM 1293 C C . ASP A 1 174 ? -3.596 -65.359 -37.474 1.00 67.50 174 ASP A C 1
ATOM 1295 O O . ASP A 1 174 ? -3.474 -65.962 -38.544 1.00 67.50 174 ASP A O 1
ATOM 1299 N N . HIS A 1 175 ? -4.286 -65.896 -36.439 1.00 47.28 175 HIS A N 1
ATOM 1300 C CA . HIS A 1 175 ? -5.253 -67.027 -36.548 1.00 47.28 175 HIS A CA 1
ATOM 1301 C C . HIS A 1 175 ? -6.284 -67.136 -35.365 1.00 47.28 175 HIS A C 1
ATOM 1303 O O . HIS A 1 175 ? -5.908 -66.790 -34.246 1.00 47.28 175 HIS A O 1
ATOM 1309 N N . PRO A 1 176 ? -7.562 -67.605 -35.538 1.00 72.38 176 PRO A N 1
ATOM 1310 C CA . PRO A 1 176 ? -8.672 -67.217 -34.616 1.00 72.38 176 PRO A CA 1
ATOM 1311 C C . PRO A 1 176 ? -9.769 -68.255 -34.163 1.00 72.38 176 PRO A C 1
ATOM 1313 O O . PRO A 1 176 ? -9.973 -69.287 -34.797 1.00 72.38 176 PRO A O 1
ATOM 1316 N N . SER A 1 177 ? -10.613 -67.842 -33.176 1.00 65.50 177 SER A N 1
ATOM 1317 C CA . SER A 1 177 ? -12.111 -68.031 -33.029 1.00 65.50 177 SER A CA 1
ATOM 1318 C C . SER A 1 177 ? -12.775 -68.918 -31.908 1.00 65.50 177 SER A C 1
ATOM 1320 O O . SER A 1 177 ? -12.246 -69.951 -31.519 1.00 65.50 177 SER A O 1
ATOM 1322 N N . GLY A 1 178 ? -13.975 -68.508 -31.400 1.00 62.44 178 GLY A N 1
ATOM 1323 C CA . GLY A 1 178 ? -14.895 -69.232 -30.451 1.00 62.44 178 GLY A CA 1
ATOM 1324 C C . GLY A 1 178 ? -15.890 -68.323 -29.639 1.00 62.44 178 GLY A C 1
ATOM 1325 O O . GLY A 1 178 ? -15.519 -67.187 -29.356 1.00 62.44 178 GLY A O 1
ATOM 1326 N N . SER A 1 179 ? -17.155 -68.710 -29.289 1.00 69.31 179 SER A N 1
ATOM 1327 C CA . SER A 1 179 ? -18.237 -67.698 -28.975 1.00 69.31 179 SER A CA 1
ATOM 1328 C C . SER A 1 179 ? -19.559 -68.038 -28.177 1.00 69.31 179 SER A C 1
ATOM 1330 O O . SER A 1 179 ? -20.122 -69.101 -28.408 1.00 69.31 179 SER A O 1
ATOM 1332 N N . ARG A 1 180 ? -20.159 -67.018 -27.478 1.00 66.00 180 ARG A N 1
ATOM 1333 C CA . ARG A 1 180 ? -21.626 -66.708 -27.145 1.00 66.00 180 ARG A CA 1
ATOM 1334 C C . ARG A 1 180 ? -22.480 -67.650 -26.215 1.00 66.00 180 ARG A C 1
ATOM 1336 O O . ARG A 1 180 ? -22.017 -68.744 -25.952 1.00 66.00 180 ARG A O 1
ATOM 1343 N N . ARG A 1 181 ? -23.754 -67.401 -25.756 1.00 66.19 181 ARG A N 1
ATOM 1344 C CA . ARG A 1 181 ? -24.638 -66.302 -25.143 1.00 66.19 181 ARG A CA 1
ATOM 1345 C C . ARG A 1 181 ? -26.150 -66.788 -25.113 1.00 66.19 181 ARG A C 1
ATOM 1347 O O . ARG A 1 181 ? -26.411 -67.688 -25.896 1.00 66.19 181 ARG A O 1
ATOM 1354 N N . SER A 1 182 ? -27.230 -66.285 -24.441 1.00 66.19 182 SER A N 1
ATOM 1355 C CA . SER A 1 182 ? -27.603 -65.464 -23.223 1.00 66.19 182 SER A CA 1
ATOM 1356 C C . SER A 1 182 ? -29.183 -65.303 -23.084 1.00 66.19 182 SER A C 1
ATOM 1358 O O . SER A 1 182 ? -29.847 -65.767 -24.002 1.00 66.19 182 SER A O 1
ATOM 1360 N N . HIS A 1 183 ? -29.760 -64.595 -22.058 1.00 56.16 183 HIS A N 1
ATOM 1361 C CA . HIS A 1 183 ? -31.118 -63.890 -21.932 1.00 56.16 183 HIS A CA 1
ATOM 1362 C C . HIS A 1 183 ? -32.204 -64.303 -20.856 1.00 56.16 183 HIS A C 1
ATOM 1364 O O . HIS A 1 183 ? -32.067 -65.331 -20.204 1.00 56.16 183 HIS A O 1
ATOM 1370 N N . HIS A 1 184 ? -33.232 -63.430 -20.642 1.00 54.81 184 HIS A N 1
ATOM 1371 C CA . HIS A 1 184 ? -34.380 -63.396 -19.663 1.00 54.81 184 HIS A CA 1
ATOM 1372 C C . HIS A 1 184 ? -35.376 -62.199 -19.957 1.00 54.81 184 HIS A C 1
ATOM 1374 O O . HIS A 1 184 ? -34.970 -61.356 -20.760 1.00 54.81 184 HIS A O 1
ATOM 1380 N N . ASP A 1 185 ? -36.598 -62.100 -19.353 1.00 56.44 185 ASP A N 1
ATOM 1381 C CA . ASP A 1 185 ? -37.760 -61.224 -19.774 1.00 56.44 185 ASP A CA 1
ATOM 1382 C C . ASP A 1 185 ? -38.860 -60.888 -18.662 1.00 56.44 185 ASP A C 1
ATOM 1384 O O . ASP A 1 185 ? -38.984 -61.720 -17.759 1.00 56.44 185 ASP A O 1
ATOM 1388 N N . PRO A 1 186 ? -39.650 -59.751 -18.654 1.00 70.62 186 PRO A N 1
ATOM 1389 C CA . PRO A 1 186 ? -40.582 -59.351 -17.532 1.00 70.62 186 PRO A CA 1
ATOM 1390 C C . PRO A 1 186 ? -41.967 -58.601 -17.787 1.00 70.62 186 PRO A C 1
ATOM 1392 O O . PRO A 1 186 ? -42.184 -58.041 -18.855 1.00 70.62 186 PRO A O 1
ATOM 1395 N N . ALA A 1 187 ? -42.792 -58.424 -16.706 1.00 57.47 187 ALA A N 1
ATOM 1396 C CA . ALA A 1 187 ? -43.720 -57.281 -16.325 1.00 57.47 187 ALA A CA 1
ATOM 1397 C C . ALA A 1 187 ? -45.298 -57.319 -16.441 1.00 57.47 187 ALA A C 1
ATOM 1399 O O . ALA A 1 187 ? -45.820 -57.885 -17.392 1.00 57.47 187 ALA A O 1
ATOM 1400 N N . ASP A 1 188 ? -46.031 -56.676 -15.472 1.00 56.72 188 ASP A N 1
ATOM 1401 C CA . ASP A 1 188 ? -47.223 -55.735 -15.586 1.00 56.72 188 ASP A CA 1
ATOM 1402 C C . ASP A 1 188 ? -48.158 -55.585 -14.312 1.00 56.72 188 ASP A C 1
ATOM 1404 O O . ASP A 1 188 ? -48.298 -56.555 -13.558 1.00 56.72 188 ASP A O 1
ATOM 1408 N N . GLN A 1 189 ? -48.796 -54.396 -14.077 1.00 54.94 189 GLN A N 1
ATOM 1409 C CA . GLN A 1 189 ? -50.116 -54.126 -13.388 1.00 54.94 189 GLN A CA 1
ATOM 1410 C C . GLN A 1 189 ? -50.491 -52.615 -13.142 1.00 54.94 189 GLN A C 1
ATOM 1412 O O . GLN A 1 189 ? -49.619 -51.749 -13.179 1.00 54.94 189 GLN A O 1
ATOM 1417 N N . GLY A 1 190 ? -51.781 -52.287 -12.851 1.00 53.91 190 GLY A N 1
ATOM 1418 C CA . GLY A 1 190 ? -52.368 -50.906 -12.861 1.00 53.91 190 GLY A CA 1
ATOM 1419 C C . GLY A 1 190 ? -53.316 -50.432 -11.705 1.00 53.91 190 GLY A C 1
ATOM 1420 O O . GLY A 1 190 ? -53.203 -50.893 -10.573 1.00 53.91 190 GLY A O 1
ATOM 1421 N N . THR A 1 191 ? -54.212 -49.451 -11.975 1.00 59.44 191 THR A N 1
ATOM 1422 C CA . THR A 1 191 ? -54.993 -48.587 -11.014 1.00 59.44 191 THR A CA 1
ATOM 1423 C C . THR A 1 191 ? -56.536 -48.815 -11.017 1.00 59.44 191 THR A C 1
ATOM 1425 O O . THR A 1 191 ? -56.985 -49.606 -11.850 1.00 59.44 191 THR A O 1
ATOM 1428 N N . PRO A 1 192 ? -57.377 -48.215 -10.108 1.00 65.50 192 PRO A N 1
ATOM 1429 C CA . PRO A 1 192 ? -58.092 -46.929 -10.390 1.00 65.50 192 PRO A CA 1
ATOM 1430 C C . PRO A 1 192 ? -58.614 -46.086 -9.157 1.00 65.50 192 PRO A C 1
ATOM 1432 O O . PRO A 1 192 ? -58.215 -46.308 -8.017 1.00 65.50 192 PRO A O 1
ATOM 1435 N N . SER A 1 193 ? -59.493 -45.085 -9.404 1.00 60.66 193 SER A N 1
ATOM 1436 C CA . SER A 1 193 ? -60.139 -44.091 -8.479 1.00 60.66 193 SER A CA 1
ATOM 1437 C C . SER A 1 193 ? -61.497 -44.563 -7.870 1.00 60.66 193 SER A C 1
ATOM 1439 O O . SER A 1 193 ? -61.878 -45.698 -8.125 1.00 60.66 193 SER A O 1
ATOM 1441 N N . GLY A 1 194 ? -62.332 -43.816 -7.108 1.00 53.56 194 GLY A N 1
ATOM 1442 C CA . GLY A 1 194 ? -62.410 -42.407 -6.627 1.00 53.56 194 GLY A CA 1
ATOM 1443 C C . GLY A 1 194 ? -63.813 -42.099 -6.006 1.00 53.56 194 GLY A C 1
ATOM 1444 O O . GLY A 1 194 ? -64.638 -43.007 -5.958 1.00 53.56 194 GLY A O 1
ATOM 1445 N N . GLY A 1 195 ? -64.134 -40.866 -5.554 1.00 58.38 195 GLY A N 1
ATOM 1446 C CA . GLY A 1 195 ? -65.515 -40.501 -5.125 1.00 58.38 195 GLY A CA 1
ATOM 1447 C C . GLY A 1 195 ? -65.708 -39.156 -4.380 1.00 58.38 195 GLY A C 1
ATOM 1448 O O . GLY A 1 195 ? -64.797 -38.690 -3.701 1.00 58.38 195 GLY A O 1
ATOM 1449 N N . THR A 1 196 ? -66.892 -38.535 -4.509 1.00 47.12 196 THR A N 1
ATOM 1450 C CA . THR A 1 196 ? -67.296 -37.216 -3.939 1.00 47.12 196 THR A CA 1
ATOM 1451 C C . THR A 1 196 ? -68.816 -37.169 -3.687 1.00 47.12 196 THR A C 1
ATOM 1453 O O . THR A 1 196 ? -69.532 -38.003 -4.246 1.00 47.12 196 THR A O 1
ATOM 1456 N N . PRO A 1 197 ? -69.318 -36.186 -2.917 1.00 69.12 197 PRO A N 1
ATOM 1457 C CA . PRO A 1 197 ? -70.634 -35.575 -3.118 1.00 69.12 197 PRO A CA 1
ATOM 1458 C C . PRO A 1 197 ? -70.534 -34.117 -3.612 1.00 69.12 197 PRO A C 1
ATOM 1460 O O . PRO A 1 197 ? -69.676 -33.371 -3.086 1.00 69.12 197 PRO A O 1
#

Radius of gyration: 32.16 Å; chains: 1; bounding box: 88×85×65 Å